Protein AF-A0A421BCI3-F1 (afdb_monomer)

Foldseek 3Di:
DAQALVNDALVRLLVQLVVLADVVLQVLCCPQAVDGDDCVQAQPLRVQLSNLLSNLLSLLRNLAVVDFDPVLNCLRDPVVLVVQLVVQLVVLVVVLVVCCVQQQDPPLQCPFPSNCSCNNPCRNPNVSSSVRSLVRLCVRDDDDDSSVVSNVSSVVSVVVSVVSVVVCVVVPH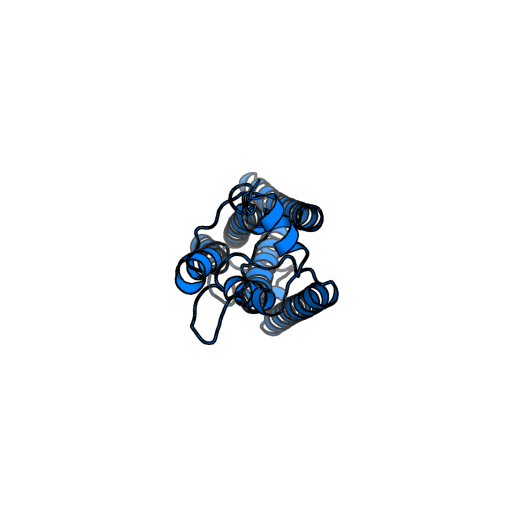LNTAGADPVVSYGDDDDDDPRGPHSVNVVVPCPVPDPPPDD

Secondary structure (DSSP, 8-state):
-BPPTT---HHHHHHHHHIIIIIHHHHHHHHTS-----TTTS-HIIIIIHHHHHHHHHHHHHT-TT-B-GGGGGGGSHHHHHHHHHHHHHHHHHHHHHHHHTTSS-HHHHTSHHHHHIIIIIIIIIHHHHHHHHHHHHHS---SHHHHHHHHHHHHHHHHHHHHHHHHHHS----S--EETTTTEEPPSSPPS-SHHHHHHHHT-GGGS-----

Sequence (214 aa):
MTAWPLGLDWLSGFLLAFAITPGGHVALALVLERRIIRPRAEFTALVYGDPLLCVACGIGFALTPDGIPAPVAFLGTLPAVLVSVAVWLGFGVWQWVDELRRGYYTVAQAFSPTKVWHQLVVYPGFGTLAGFAGTAGLAAPVAGVGAVLGKVVIGAGLLAWVAMNVYDRVHPRLGHPPYDWRHLRPAPRPWPPASTTLRTACEVSPTDRPRDAG

pLDDT: mean 91.81, std 11.09, range [43.97, 98.38]

Organism: NCBI:txid585224

Radius of gyration: 19.56 Å; Cα contacts (8 Å, |Δi|>4): 314; chains: 1; bounding box: 62×30×56 Å

Solvent-accessible surface area (backbone atoms only — not comparable to full-atom values): 10867 Å² total; per-residue (Å²): 99,32,59,50,86,79,72,62,48,28,64,56,40,22,48,52,34,28,46,50,36,44,46,40,42,52,50,38,28,43,70,54,51,68,40,80,93,42,80,88,49,38,46,52,22,56,71,50,20,33,52,36,36,17,53,18,19,13,45,9,27,58,58,28,78,76,21,31,31,72,98,54,29,64,65,48,34,69,69,45,47,54,50,43,29,49,51,27,35,51,49,27,53,51,51,53,53,50,35,47,76,72,33,44,34,45,72,42,19,55,65,8,70,52,40,43,43,44,32,71,39,30,31,21,53,42,46,37,50,36,50,50,24,34,52,33,23,62,60,28,80,80,76,56,70,69,46,52,51,44,38,50,46,29,53,50,21,51,52,49,25,51,52,27,47,56,48,36,70,77,51,67,44,42,68,45,66,43,38,34,76,92,74,68,32,51,54,74,79,85,72,71,66,78,16,57,16,44,39,50,46,55,73,73,40,80,85,73,59,78,77,79,85,123

Mean predicted aligned error: 5.14 Å

Structure (mmCIF, N/CA/C/O backbone):
data_AF-A0A421BCI3-F1
#
_entry.id   AF-A0A421BCI3-F1
#
loop_
_atom_site.group_PDB
_atom_site.id
_atom_site.type_symbol
_atom_site.label_atom_id
_atom_site.label_alt_id
_atom_site.label_comp_id
_atom_site.label_asym_id
_atom_site.label_entity_id
_atom_site.label_seq_id
_atom_site.pdbx_PDB_ins_code
_atom_site.Cartn_x
_atom_site.Cartn_y
_atom_site.Cartn_z
_atom_site.occupancy
_atom_site.B_iso_or_equiv
_atom_site.auth_seq_id
_atom_site.auth_comp_id
_atom_site.auth_asym_id
_atom_site.auth_atom_id
_atom_site.pdbx_PDB_model_num
ATOM 1 N N . MET A 1 1 ? 20.900 -2.374 -19.086 1.00 64.12 1 MET A N 1
ATOM 2 C CA . MET A 1 1 ? 19.756 -2.429 -18.152 1.00 64.12 1 MET A CA 1
ATOM 3 C C . MET A 1 1 ? 20.145 -3.334 -17.002 1.00 64.12 1 MET A C 1
ATOM 5 O O . MET A 1 1 ? 20.959 -4.226 -17.213 1.00 64.12 1 MET A O 1
ATOM 9 N N . THR A 1 2 ? 19.644 -3.068 -15.800 1.00 77.62 2 THR A N 1
ATOM 10 C CA . THR A 1 2 ? 19.887 -3.929 -14.631 1.00 77.62 2 THR A CA 1
ATOM 11 C C . THR A 1 2 ? 18.726 -4.903 -14.504 1.00 77.62 2 THR A C 1
ATOM 13 O O . THR A 1 2 ? 17.580 -4.466 -14.535 1.00 77.62 2 THR A O 1
ATOM 16 N N . ALA A 1 3 ? 18.990 -6.203 -14.366 1.00 79.12 3 ALA A N 1
ATOM 17 C CA . ALA A 1 3 ? 17.924 -7.191 -14.210 1.00 79.12 3 ALA A CA 1
ATOM 18 C C . ALA A 1 3 ? 17.040 -6.880 -12.989 1.00 79.12 3 ALA A C 1
ATOM 20 O O . ALA A 1 3 ? 17.519 -6.366 -11.974 1.00 79.12 3 ALA A O 1
ATOM 21 N N . TRP A 1 4 ? 15.752 -7.213 -13.077 1.00 80.25 4 TRP A N 1
ATOM 22 C CA . TRP A 1 4 ? 14.873 -7.157 -11.914 1.00 80.25 4 TRP A CA 1
ATOM 23 C C . TRP A 1 4 ? 15.359 -8.155 -10.855 1.00 80.25 4 TRP A C 1
ATOM 25 O O . TRP A 1 4 ? 15.527 -9.328 -11.189 1.00 80.25 4 TRP A O 1
ATOM 35 N N . PRO A 1 5 ? 15.516 -7.752 -9.578 1.00 72.31 5 PRO A N 1
ATOM 36 C CA . PRO A 1 5 ? 15.986 -8.653 -8.519 1.00 72.31 5 PRO A CA 1
ATOM 37 C C . PRO A 1 5 ? 15.128 -9.914 -8.350 1.00 72.31 5 PRO A C 1
ATOM 39 O O . PRO A 1 5 ? 15.609 -10.930 -7.862 1.00 72.31 5 PRO A O 1
ATOM 42 N N . LEU A 1 6 ? 13.855 -9.835 -8.748 1.00 74.94 6 LEU A N 1
ATOM 43 C CA . LEU A 1 6 ? 12.858 -10.895 -8.608 1.00 74.94 6 LEU A CA 1
ATOM 44 C C . LEU A 1 6 ? 12.501 -11.586 -9.936 1.00 74.94 6 LEU A C 1
ATOM 46 O O . LEU A 1 6 ? 11.652 -12.470 -9.932 1.00 74.94 6 LEU A O 1
ATOM 50 N N . GLY A 1 7 ? 13.097 -11.180 -11.066 1.00 81.50 7 GLY A N 1
ATOM 51 C CA . GLY A 1 7 ? 12.799 -11.768 -12.381 1.00 81.50 7 GLY A CA 1
ATOM 52 C C . GLY A 1 7 ? 11.322 -11.693 -12.800 1.00 81.50 7 GLY A C 1
ATOM 53 O O . GLY A 1 7 ? 10.851 -12.567 -13.519 1.00 81.50 7 GLY A O 1
ATOM 54 N N . LEU A 1 8 ? 10.580 -10.691 -12.316 1.00 87.31 8 LEU A N 1
ATOM 55 C CA . LEU A 1 8 ? 9.140 -10.565 -12.552 1.00 87.31 8 LEU A CA 1
ATOM 56 C C . LEU A 1 8 ? 8.849 -10.026 -13.955 1.00 87.31 8 LEU A C 1
ATOM 58 O O . LEU A 1 8 ? 9.457 -9.045 -14.386 1.00 87.31 8 LEU A O 1
ATOM 62 N N . ASP A 1 9 ? 7.861 -10.624 -14.617 1.00 92.06 9 ASP A N 1
ATOM 63 C CA . ASP A 1 9 ? 7.192 -10.038 -15.776 1.00 92.06 9 ASP A CA 1
ATOM 64 C C . ASP A 1 9 ? 6.005 -9.155 -15.347 1.00 92.06 9 ASP A C 1
ATOM 66 O O . ASP A 1 9 ? 5.714 -8.980 -14.159 1.00 92.06 9 ASP A O 1
ATOM 70 N N . TRP A 1 10 ? 5.304 -8.571 -16.321 1.00 94.38 10 TRP A N 1
ATOM 71 C CA . TRP A 1 10 ? 4.191 -7.659 -16.052 1.00 94.38 10 TRP A CA 1
ATOM 72 C C . TRP A 1 10 ? 3.048 -8.313 -15.267 1.00 94.38 10 TRP A C 1
ATOM 74 O O . TRP A 1 10 ? 2.475 -7.680 -14.376 1.00 94.38 10 TRP A O 1
ATOM 84 N N . LEU A 1 11 ? 2.725 -9.572 -15.577 1.00 95.75 11 LEU A N 1
ATOM 85 C C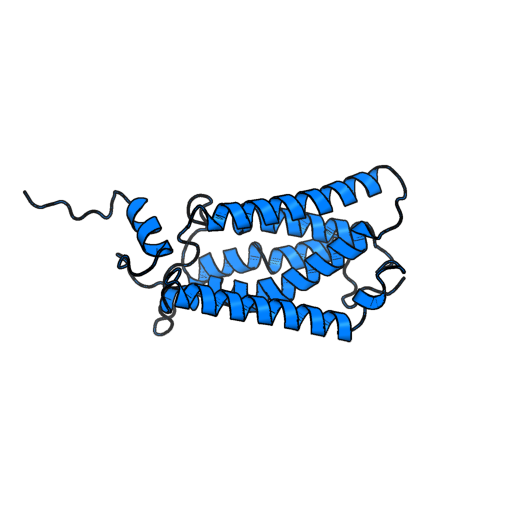A . LEU A 1 11 ? 1.616 -10.284 -14.953 1.00 95.75 11 LEU A CA 1
ATOM 86 C C . LEU A 1 11 ? 1.988 -10.688 -13.529 1.00 95.75 11 LEU A C 1
ATOM 88 O O . LEU A 1 11 ? 1.222 -10.443 -12.604 1.00 95.75 11 LEU A O 1
ATOM 92 N N . SER A 1 12 ? 3.181 -11.242 -13.334 1.00 94.50 12 SER A N 1
ATOM 93 C CA . SER A 1 12 ? 3.691 -11.636 -12.021 1.00 94.50 12 SER A CA 1
ATOM 94 C C . SER A 1 12 ? 3.885 -10.421 -11.115 1.00 94.50 12 SER A C 1
ATOM 96 O O . SER A 1 12 ? 3.546 -10.477 -9.936 1.00 94.50 12 SER A O 1
ATOM 98 N N . GLY A 1 13 ? 4.355 -9.296 -11.666 1.00 94.38 13 GLY A N 1
ATOM 99 C CA . GLY A 1 13 ? 4.441 -8.018 -10.962 1.00 94.38 13 GLY A CA 1
ATOM 100 C C . GLY A 1 13 ? 3.073 -7.505 -10.508 1.00 94.38 13 GLY A C 1
ATOM 101 O O . GLY A 1 13 ? 2.902 -7.177 -9.334 1.00 94.38 13 GLY A O 1
ATOM 102 N N . PHE A 1 14 ? 2.077 -7.510 -11.404 1.00 96.94 14 PHE A N 1
ATOM 103 C CA . PHE A 1 14 ? 0.691 -7.168 -11.069 1.00 96.94 14 PHE A CA 1
ATOM 104 C C . PHE A 1 14 ? 0.105 -8.099 -9.999 1.00 96.94 14 PHE A C 1
ATOM 106 O O . PHE A 1 14 ? -0.487 -7.628 -9.032 1.00 96.94 14 PHE A O 1
ATOM 113 N N . LEU A 1 15 ? 0.264 -9.416 -10.156 1.00 97.44 15 LEU A N 1
ATOM 114 C CA . LEU A 1 15 ? -0.303 -10.409 -9.245 1.00 97.44 15 LEU A CA 1
ATOM 115 C C . LEU A 1 15 ? 0.344 -10.346 -7.863 1.00 97.44 15 LEU A C 1
ATOM 117 O O . LEU A 1 15 ? -0.364 -10.457 -6.866 1.00 97.44 15 LEU A O 1
ATOM 121 N N . LEU A 1 16 ? 1.659 -10.126 -7.787 1.00 96.81 16 LEU A N 1
ATOM 122 C CA . LEU A 1 16 ? 2.357 -9.922 -6.520 1.00 96.81 16 LEU A CA 1
ATOM 123 C C . LEU A 1 16 ? 1.865 -8.652 -5.821 1.00 96.81 16 LEU A C 1
ATOM 125 O O . LEU A 1 16 ? 1.539 -8.692 -4.636 1.00 96.81 16 LEU A O 1
ATOM 129 N N . ALA A 1 17 ? 1.767 -7.546 -6.562 1.00 97.31 17 ALA A N 1
ATOM 130 C CA . ALA A 1 17 ? 1.198 -6.297 -6.072 1.00 97.31 17 ALA A CA 1
ATOM 131 C C . ALA A 1 17 ? -0.217 -6.514 -5.513 1.00 97.31 17 ALA A C 1
ATOM 133 O O . ALA A 1 17 ? -0.460 -6.222 -4.342 1.00 97.31 17 ALA A O 1
ATOM 134 N N . PHE A 1 18 ? -1.096 -7.132 -6.307 1.00 97.88 18 PHE A N 1
ATOM 135 C CA . PHE A 1 18 ? -2.473 -7.440 -5.930 1.00 97.88 18 PHE A CA 1
ATOM 136 C C . PHE A 1 18 ? -2.552 -8.358 -4.706 1.00 97.88 18 PHE A C 1
ATOM 138 O O . PHE A 1 18 ? -3.380 -8.141 -3.822 1.00 97.88 18 PHE A O 1
ATOM 145 N N . ALA A 1 19 ? -1.692 -9.376 -4.627 1.00 97.75 19 ALA A N 1
ATOM 146 C CA . ALA A 1 19 ? -1.635 -10.296 -3.497 1.00 97.75 19 ALA A CA 1
ATOM 147 C C . ALA A 1 19 ? -1.248 -9.581 -2.195 1.00 97.75 19 ALA A C 1
ATOM 149 O O . ALA A 1 19 ? -1.777 -9.925 -1.140 1.00 97.75 19 ALA A O 1
ATOM 150 N N . ILE A 1 20 ? -0.388 -8.559 -2.256 1.00 97.25 20 ILE A N 1
ATOM 151 C CA . ILE A 1 20 ? -0.074 -7.723 -1.092 1.00 97.25 20 ILE A CA 1
ATOM 152 C C . ILE A 1 20 ? -1.268 -6.817 -0.754 1.00 97.25 20 ILE A C 1
ATOM 154 O O . ILE A 1 20 ? -1.762 -6.843 0.377 1.00 97.25 20 ILE A O 1
ATOM 158 N N . THR A 1 21 ? -1.763 -6.046 -1.727 1.00 96.50 21 THR A N 1
ATOM 159 C CA . THR A 1 21 ? -2.966 -5.212 -1.595 1.00 96.50 21 THR A CA 1
ATOM 160 C C . THR A 1 21 ? -3.649 -5.009 -2.956 1.00 96.50 21 THR A C 1
ATOM 162 O O . THR A 1 21 ? -2.957 -4.807 -3.945 1.00 96.50 21 THR A O 1
ATOM 165 N N . PRO A 1 22 ? -4.990 -5.060 -3.060 1.00 95.56 22 PRO A N 1
ATOM 166 C CA . PRO A 1 22 ? -5.956 -5.259 -1.976 1.00 95.56 22 PRO A CA 1
ATOM 167 C C . PRO A 1 22 ? -6.176 -6.728 -1.577 1.00 95.56 22 PRO A C 1
ATOM 169 O O . PRO A 1 22 ? -6.822 -6.981 -0.563 1.00 95.56 22 PRO A O 1
ATOM 172 N N . GLY A 1 23 ? -5.670 -7.707 -2.331 1.00 96.94 23 GLY A N 1
ATOM 173 C CA . GLY A 1 23 ? -5.991 -9.131 -2.173 1.00 96.94 23 GLY A CA 1
ATOM 174 C C . GLY A 1 23 ? -5.708 -9.681 -0.774 1.00 96.94 23 GLY A C 1
ATOM 175 O O . GLY A 1 23 ? -6.617 -10.197 -0.121 1.00 96.94 23 GLY A O 1
ATOM 176 N N . GLY A 1 24 ? -4.481 -9.513 -0.273 1.00 97.06 24 GLY A N 1
ATOM 177 C CA . GLY A 1 24 ? -4.101 -9.937 1.079 1.00 97.06 24 GLY A CA 1
ATOM 178 C C . GLY A 1 24 ? -4.932 -9.250 2.162 1.00 97.06 2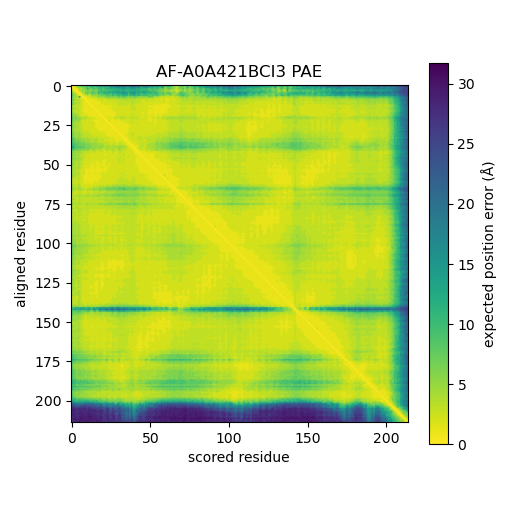4 GLY A C 1
ATOM 179 O O . GLY A 1 24 ? -5.383 -9.892 3.110 1.00 97.06 24 GLY A O 1
ATOM 180 N N . HIS A 1 25 ? -5.237 -7.966 1.976 1.00 96.31 25 HIS A N 1
ATOM 181 C CA . HIS A 1 25 ? -6.090 -7.211 2.889 1.00 96.31 25 HIS A CA 1
ATOM 182 C C . HIS A 1 25 ? -7.517 -7.780 2.949 1.00 96.31 25 HIS A C 1
ATOM 184 O O . HIS A 1 25 ? -8.050 -8.008 4.035 1.00 96.31 25 HIS A O 1
ATOM 190 N N . VAL A 1 26 ? -8.125 -8.057 1.791 1.00 96.25 26 VAL A N 1
ATOM 191 C CA . VAL A 1 26 ? -9.461 -8.668 1.689 1.00 96.25 26 VAL A CA 1
ATOM 192 C C . VAL A 1 26 ? -9.474 -10.053 2.337 1.00 96.25 26 VAL A C 1
ATOM 194 O O . VAL A 1 26 ? -10.395 -10.364 3.092 1.00 96.25 26 VAL A O 1
ATOM 197 N N . ALA A 1 27 ? -8.447 -10.870 2.096 1.00 97.56 27 ALA A N 1
ATOM 198 C CA . ALA A 1 27 ? -8.335 -12.197 2.695 1.00 97.56 27 ALA A CA 1
ATOM 199 C C . ALA A 1 27 ? -8.272 -12.127 4.231 1.00 97.56 27 ALA A C 1
ATOM 201 O O . ALA A 1 27 ? -9.009 -12.841 4.911 1.00 97.56 27 ALA A O 1
ATOM 202 N N . LEU A 1 28 ? -7.457 -11.226 4.789 1.00 96.81 28 LEU A N 1
ATOM 203 C CA . LEU A 1 28 ? -7.362 -11.028 6.239 1.00 96.81 28 LEU A CA 1
ATOM 204 C C . LEU A 1 28 ? -8.673 -10.512 6.839 1.00 96.81 28 LEU A C 1
ATOM 206 O O . LEU A 1 28 ? -9.095 -10.990 7.896 1.00 96.81 28 LEU A O 1
ATOM 210 N N . ALA A 1 29 ? -9.343 -9.581 6.157 1.00 95.94 29 ALA A N 1
ATOM 211 C CA . ALA A 1 29 ? -10.635 -9.065 6.589 1.00 95.94 29 ALA A CA 1
ATOM 212 C C . ALA A 1 29 ? -11.704 -10.172 6.650 1.00 95.94 29 ALA A C 1
ATOM 214 O O . ALA A 1 29 ? -12.460 -10.257 7.618 1.00 95.94 29 ALA A O 1
ATOM 215 N N . LEU A 1 30 ? -11.740 -11.056 5.650 1.00 96.50 30 LEU A N 1
ATOM 216 C CA . LEU A 1 30 ? -12.694 -12.164 5.592 1.00 96.50 30 LEU A CA 1
ATOM 217 C C . LEU A 1 30 ? -12.386 -13.256 6.622 1.00 96.50 30 LEU A C 1
ATOM 219 O O . LEU A 1 30 ? -13.291 -13.708 7.321 1.00 96.50 30 LEU A O 1
ATOM 223 N N . VAL A 1 31 ? -11.125 -13.682 6.721 1.00 96.50 31 VAL A N 1
ATOM 224 C CA . VAL A 1 31 ? -10.736 -14.862 7.511 1.00 96.50 31 VAL A CA 1
ATOM 225 C C . VAL A 1 31 ? -10.589 -14.528 8.991 1.00 96.50 31 VAL A C 1
ATOM 227 O O . VAL A 1 31 ? -11.145 -15.225 9.840 1.00 96.50 31 VAL A O 1
ATOM 230 N N . LEU A 1 32 ? -9.855 -13.463 9.313 1.00 96.38 32 LEU A N 1
ATOM 231 C CA . LEU A 1 32 ? -9.560 -13.110 10.700 1.00 96.38 32 LEU A CA 1
ATOM 232 C C . LEU A 1 32 ? -10.622 -12.159 11.241 1.00 96.38 32 LEU A C 1
ATOM 234 O O . LEU A 1 32 ? -11.235 -12.426 12.272 1.00 96.38 32 LEU A O 1
ATOM 238 N N . GLU A 1 33 ? -10.914 -11.083 10.512 1.00 95.06 33 GLU A N 1
ATOM 239 C CA . GLU A 1 33 ? -11.858 -10.059 10.977 1.00 95.06 33 GLU A CA 1
ATOM 240 C C . GLU A 1 33 ? -13.329 -10.396 10.682 1.00 95.06 33 GLU A C 1
ATOM 242 O O . GLU A 1 33 ? -14.218 -9.629 11.057 1.00 95.06 33 GLU A O 1
ATOM 247 N N . ARG A 1 34 ? -13.597 -11.545 10.044 1.00 94.06 34 ARG A N 1
ATOM 248 C CA . ARG A 1 34 ? -14.938 -12.075 9.736 1.00 94.06 34 ARG A CA 1
ATOM 249 C C . ARG A 1 34 ? -15.874 -11.029 9.127 1.00 94.06 34 ARG A C 1
ATOM 251 O O . ARG A 1 34 ? -17.064 -10.987 9.447 1.00 94.06 34 ARG A O 1
ATOM 258 N N . ARG A 1 35 ? -15.339 -10.161 8.264 1.00 91.62 35 ARG A N 1
ATOM 259 C CA . ARG A 1 35 ? -16.085 -9.060 7.649 1.00 91.62 35 ARG A CA 1
ATOM 260 C C . ARG A 1 35 ? -15.885 -9.009 6.146 1.00 91.62 35 ARG A C 1
ATOM 262 O O . ARG A 1 35 ? -14.810 -9.285 5.626 1.00 91.62 35 ARG A O 1
ATOM 269 N N . ILE A 1 36 ? -16.934 -8.570 5.464 1.00 91.94 36 ILE A N 1
ATOM 270 C CA . ILE A 1 36 ? -16.898 -8.281 4.034 1.00 91.94 36 ILE A CA 1
ATOM 271 C C . ILE A 1 36 ? -16.516 -6.812 3.858 1.00 91.94 36 ILE A C 1
ATOM 273 O O . ILE A 1 36 ? -17.157 -5.932 4.437 1.00 91.94 36 ILE A O 1
ATOM 277 N N . ILE A 1 37 ? -15.499 -6.569 3.036 1.00 89.94 37 ILE A N 1
ATOM 278 C CA . ILE A 1 37 ? -15.067 -5.238 2.598 1.00 89.94 37 ILE A CA 1
ATOM 279 C C . ILE A 1 37 ? -16.220 -4.574 1.839 1.00 89.94 37 ILE A C 1
ATOM 281 O O . ILE A 1 37 ? -16.704 -5.091 0.832 1.00 89.94 37 ILE A O 1
ATOM 285 N N . ARG A 1 38 ? -16.688 -3.426 2.338 1.00 88.50 38 ARG A N 1
ATOM 286 C CA . ARG A 1 38 ? -17.773 -2.652 1.716 1.00 88.50 38 ARG A CA 1
ATOM 287 C C . ARG A 1 38 ? -17.255 -1.270 1.334 1.00 88.50 38 ARG A C 1
ATOM 289 O O . ARG A 1 38 ? -16.863 -0.538 2.237 1.00 88.50 38 ARG A O 1
ATOM 296 N N . PRO A 1 39 ? -17.367 -0.826 0.068 1.00 86.06 39 PRO A N 1
ATOM 297 C CA . PRO A 1 39 ? -16.796 0.449 -0.381 1.00 86.06 39 PRO A CA 1
ATOM 298 C C . PRO A 1 39 ? -17.160 1.688 0.447 1.00 86.06 39 PRO A C 1
ATOM 300 O O . PRO A 1 39 ? -16.418 2.660 0.447 1.00 86.06 39 PRO A O 1
ATOM 303 N N . ARG A 1 40 ? -18.301 1.676 1.148 1.00 84.50 40 ARG A N 1
ATOM 304 C CA . ARG A 1 40 ? -18.741 2.776 2.023 1.00 84.50 40 ARG A CA 1
ATOM 305 C C . ARG A 1 40 ? -18.087 2.778 3.411 1.00 84.50 40 ARG A C 1
ATOM 307 O O . ARG A 1 40 ? -18.094 3.810 4.065 1.00 84.50 40 ARG A O 1
ATOM 314 N N . ALA A 1 41 ? -17.568 1.641 3.870 1.00 84.44 41 ALA A N 1
ATOM 315 C CA . ALA A 1 41 ? -16.982 1.469 5.203 1.00 84.44 4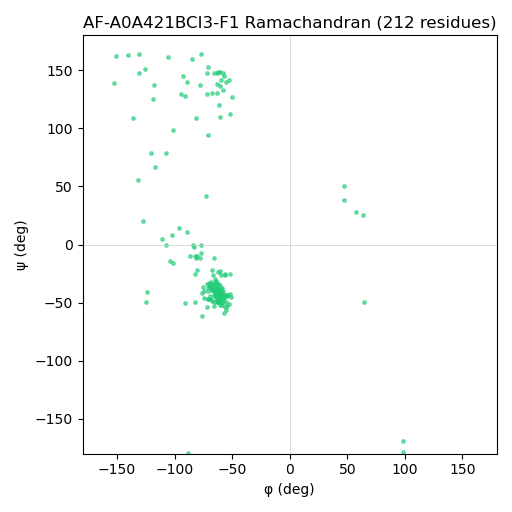1 ALA A CA 1
ATOM 316 C C . ALA A 1 41 ? -15.441 1.425 5.192 1.00 84.44 41 ALA A C 1
ATOM 318 O O . ALA A 1 41 ? -14.820 1.562 6.247 1.00 84.44 41 ALA A O 1
ATOM 319 N N . GLU A 1 42 ? -14.842 1.255 4.011 1.00 91.06 42 GLU A N 1
ATOM 320 C CA . GLU A 1 42 ? -13.394 1.153 3.814 1.00 91.06 42 GLU A CA 1
ATOM 321 C C . GLU A 1 42 ? -12.801 2.415 3.212 1.00 91.06 42 GLU A C 1
ATOM 323 O O . GLU A 1 42 ? -13.503 3.186 2.563 1.00 91.06 42 GLU A O 1
ATOM 328 N N . PHE A 1 43 ? -11.490 2.574 3.353 1.00 92.75 43 PHE A N 1
ATOM 329 C CA . PHE A 1 43 ? -10.730 3.623 2.688 1.00 92.75 43 PHE A CA 1
ATOM 330 C C . PHE A 1 43 ? -10.880 3.561 1.166 1.00 92.75 43 PHE A C 1
ATOM 332 O O . PHE A 1 43 ? -10.747 2.506 0.545 1.00 92.75 43 PHE A O 1
ATOM 339 N N . THR A 1 44 ? -11.147 4.715 0.564 1.00 95.06 44 THR A N 1
ATOM 340 C CA . THR A 1 44 ? -11.239 4.892 -0.887 1.00 95.06 44 THR A CA 1
ATOM 341 C C . THR A 1 44 ? -9.923 4.495 -1.556 1.00 95.06 44 THR A C 1
ATOM 343 O O . THR A 1 44 ? -9.934 3.856 -2.608 1.00 95.06 44 THR A O 1
ATOM 346 N N . ALA A 1 45 ? -8.795 4.804 -0.906 1.00 94.88 45 ALA A N 1
ATOM 347 C CA . ALA A 1 45 ? -7.468 4.396 -1.344 1.00 94.88 45 ALA A CA 1
ATOM 348 C C . ALA A 1 45 ? -7.340 2.870 -1.436 1.00 94.88 45 ALA A C 1
ATOM 350 O O . ALA A 1 45 ? -6.882 2.375 -2.454 1.00 94.88 45 ALA A O 1
ATOM 351 N N . LEU A 1 46 ? -7.830 2.116 -0.450 1.00 94.81 46 LEU A N 1
ATOM 352 C CA . LEU A 1 46 ? -7.799 0.650 -0.487 1.00 94.81 46 LEU A CA 1
ATOM 353 C C . LEU A 1 46 ? -8.695 0.084 -1.602 1.00 94.81 46 LEU A C 1
ATOM 355 O O . LEU A 1 46 ? -8.320 -0.853 -2.301 1.00 94.81 46 LEU A O 1
ATOM 359 N N . VAL A 1 47 ? -9.904 0.631 -1.753 1.00 94.81 47 VAL A N 1
ATOM 360 C CA . VAL A 1 47 ? -10.921 0.072 -2.659 1.00 94.81 47 VAL A CA 1
ATOM 361 C C . VAL A 1 47 ? -10.614 0.367 -4.125 1.00 94.81 47 VAL A C 1
ATOM 363 O O . VAL A 1 47 ? -10.891 -0.470 -4.979 1.00 94.81 47 VAL A O 1
ATOM 366 N N . TYR A 1 48 ? -10.065 1.545 -4.422 1.00 96.00 48 TYR A N 1
ATOM 367 C CA . TYR A 1 48 ? -9.842 1.999 -5.797 1.00 96.00 48 TYR A CA 1
ATOM 368 C C . TYR A 1 48 ? -8.382 2.353 -6.075 1.00 96.00 48 TYR A C 1
ATOM 370 O O . TYR A 1 48 ? -7.865 2.003 -7.132 1.00 96.00 48 TYR A O 1
ATOM 378 N N . GLY A 1 49 ? -7.701 3.012 -5.138 1.00 96.56 49 GLY A N 1
ATOM 379 C CA . GLY A 1 49 ? -6.315 3.452 -5.316 1.00 96.56 49 GLY A CA 1
ATOM 380 C C . GLY A 1 49 ? -5.330 2.289 -5.442 1.00 96.56 49 GLY A C 1
ATOM 381 O O . GLY A 1 49 ? -4.544 2.252 -6.383 1.00 96.56 49 GLY A O 1
ATOM 382 N N . ASP A 1 50 ? -5.392 1.319 -4.535 1.00 96.75 50 ASP A N 1
ATOM 383 C CA . ASP A 1 50 ? -4.499 0.162 -4.508 1.00 96.75 50 ASP A CA 1
ATOM 384 C C . ASP A 1 50 ? -4.635 -0.704 -5.778 1.00 96.75 50 ASP A C 1
ATOM 386 O O . ASP A 1 50 ? -3.607 -0.993 -6.396 1.00 96.75 50 ASP A O 1
ATOM 390 N N . PRO A 1 51 ? -5.849 -1.045 -6.272 1.00 97.38 51 PRO A N 1
ATOM 391 C CA . PRO A 1 51 ? -6.011 -1.663 -7.591 1.00 97.38 51 PRO A CA 1
ATOM 392 C C . PRO A 1 51 ? -5.379 -0.869 -8.738 1.00 97.38 51 PRO A C 1
ATOM 394 O O . PRO A 1 51 ? -4.711 -1.453 -9.592 1.00 97.38 51 PRO A O 1
ATOM 397 N N . LEU A 1 52 ? -5.563 0.457 -8.764 1.00 97.62 52 LEU A N 1
ATOM 398 C CA . LEU A 1 52 ? -4.968 1.311 -9.795 1.00 97.62 52 LEU A CA 1
ATOM 399 C C . LEU A 1 52 ? -3.438 1.284 -9.726 1.00 97.62 52 LEU A C 1
ATOM 401 O O . LEU A 1 52 ? -2.779 1.212 -10.763 1.00 97.62 52 LEU A O 1
ATOM 405 N N . LEU A 1 53 ? -2.865 1.274 -8.521 1.00 97.25 53 LEU A N 1
ATOM 406 C CA . LEU A 1 53 ? -1.426 1.125 -8.332 1.00 97.25 53 LEU A CA 1
ATOM 407 C C . LEU A 1 53 ? -0.916 -0.271 -8.715 1.00 97.25 53 LEU A C 1
ATOM 409 O O . LEU A 1 53 ? 0.191 -0.373 -9.237 1.00 97.25 53 LEU A O 1
ATOM 413 N N . CYS A 1 54 ? -1.702 -1.336 -8.535 1.00 98.06 54 CYS A N 1
ATOM 414 C CA . CYS A 1 54 ? -1.342 -2.667 -9.037 1.00 98.06 54 CYS A CA 1
ATOM 415 C C . CYS A 1 54 ? -1.228 -2.665 -10.562 1.00 98.06 54 CYS A C 1
ATOM 417 O O . CYS A 1 54 ? -0.247 -3.164 -11.113 1.00 98.06 54 CYS A O 1
ATOM 419 N N . VAL A 1 55 ? -2.202 -2.055 -11.247 1.00 98.06 55 VAL A N 1
ATOM 420 C CA . VAL A 1 55 ? -2.169 -1.886 -12.708 1.00 98.06 55 VAL A CA 1
ATOM 421 C C . VAL A 1 55 ? -0.956 -1.054 -13.123 1.00 98.06 55 VAL A C 1
ATOM 423 O O . VAL A 1 55 ? -0.216 -1.464 -14.016 1.00 98.06 55 VAL A O 1
ATOM 426 N N . ALA A 1 56 ? -0.699 0.069 -12.447 1.00 97.81 56 ALA A N 1
ATOM 427 C CA . ALA A 1 56 ? 0.485 0.891 -12.691 1.00 97.81 56 ALA A CA 1
ATOM 428 C C . ALA A 1 56 ? 1.790 0.098 -12.502 1.00 97.81 56 ALA A C 1
ATOM 430 O O . ALA A 1 56 ? 2.708 0.229 -13.305 1.00 97.81 56 ALA A O 1
ATOM 431 N N . CYS A 1 57 ? 1.861 -0.760 -11.484 1.00 97.00 57 CYS A N 1
ATOM 432 C CA . CYS A 1 57 ? 3.003 -1.628 -11.229 1.00 97.00 57 CYS A CA 1
ATOM 433 C C . CYS A 1 57 ? 3.221 -2.628 -12.376 1.00 97.00 57 CYS A C 1
ATOM 435 O O . CYS A 1 57 ? 4.319 -2.691 -12.929 1.00 97.00 57 CYS A O 1
ATOM 437 N N . GLY A 1 58 ? 2.169 -3.337 -12.802 1.00 97.31 58 GLY A N 1
ATOM 438 C CA . GLY A 1 58 ? 2.227 -4.253 -13.946 1.00 97.31 58 GLY A CA 1
ATOM 439 C C . GLY A 1 58 ? 2.655 -3.555 -15.240 1.00 97.31 58 GLY A C 1
ATOM 440 O O . GLY A 1 58 ? 3.526 -4.050 -15.952 1.00 97.31 58 GLY A O 1
ATOM 441 N N . ILE A 1 59 ? 2.119 -2.361 -15.513 1.00 97.56 59 ILE A N 1
ATOM 442 C CA . ILE A 1 59 ? 2.537 -1.534 -16.657 1.00 97.56 59 ILE A CA 1
ATOM 443 C C . ILE A 1 59 ? 4.000 -1.107 -16.521 1.00 97.56 59 ILE A C 1
ATOM 445 O O . ILE A 1 59 ? 4.728 -1.132 -17.509 1.00 97.56 59 ILE A O 1
ATOM 449 N N . GLY A 1 60 ? 4.451 -0.755 -15.316 1.00 96.81 60 GLY A N 1
ATOM 450 C CA . GLY A 1 60 ? 5.850 -0.442 -15.037 1.00 96.81 60 GLY A CA 1
ATOM 451 C C . GLY A 1 60 ? 6.778 -1.560 -15.501 1.00 96.81 60 GLY A C 1
ATOM 452 O O . GLY A 1 60 ? 7.673 -1.312 -16.304 1.00 96.81 60 GLY A O 1
ATOM 453 N N . PHE A 1 61 ? 6.486 -2.799 -15.097 1.00 96.12 61 PHE A N 1
ATOM 454 C CA . PHE A 1 61 ? 7.206 -3.985 -15.562 1.00 96.12 61 PHE A CA 1
ATOM 455 C C . PHE A 1 61 ? 7.083 -4.201 -17.077 1.00 96.12 61 PHE A C 1
ATOM 457 O O . PHE A 1 61 ? 8.092 -4.469 -17.727 1.00 96.12 61 PHE A O 1
ATOM 464 N N . ALA A 1 62 ? 5.890 -4.026 -17.658 1.00 95.88 62 ALA A N 1
ATOM 465 C CA . ALA A 1 62 ? 5.662 -4.176 -19.099 1.00 95.88 62 ALA A CA 1
ATOM 466 C C . ALA A 1 62 ? 6.484 -3.193 -19.950 1.00 95.88 62 ALA A C 1
ATOM 468 O O . ALA A 1 62 ? 6.909 -3.537 -21.049 1.00 95.88 62 ALA A O 1
ATOM 469 N N . LEU A 1 63 ? 6.720 -1.976 -19.450 1.00 95.81 63 LEU A N 1
ATOM 470 C CA . LEU A 1 63 ? 7.553 -0.965 -20.112 1.00 95.81 63 LEU A CA 1
ATOM 471 C C . LEU A 1 63 ? 9.057 -1.223 -19.948 1.00 95.81 63 LEU A C 1
ATOM 473 O O . LEU A 1 63 ? 9.868 -0.579 -20.613 1.00 95.81 63 LEU A O 1
ATOM 477 N N . THR A 1 64 ? 9.436 -2.150 -19.069 1.00 94.56 64 THR A N 1
ATOM 478 C CA . THR A 1 64 ? 10.828 -2.487 -18.746 1.00 94.56 64 THR A CA 1
ATOM 479 C C . THR A 1 64 ? 11.064 -4.005 -18.785 1.00 94.56 64 THR A C 1
ATOM 481 O O . THR A 1 64 ? 11.499 -4.577 -17.778 1.00 94.56 64 THR A O 1
ATOM 484 N N . PRO A 1 65 ? 10.763 -4.683 -19.912 1.00 91.44 65 PRO A N 1
ATOM 485 C CA . PRO A 1 65 ? 10.831 -6.145 -19.998 1.00 91.44 65 PRO A CA 1
ATOM 486 C C . PRO A 1 65 ? 12.261 -6.671 -19.812 1.00 91.44 65 PRO A C 1
ATOM 488 O O . PRO A 1 65 ? 12.469 -7.710 -19.196 1.00 91.44 65 PRO A O 1
ATOM 491 N N . ASP A 1 66 ? 13.250 -5.900 -20.261 1.00 89.75 66 ASP A N 1
ATOM 492 C CA . ASP A 1 66 ? 14.676 -6.234 -20.179 1.00 89.75 66 ASP A CA 1
ATOM 493 C C . ASP A 1 66 ? 15.330 -5.744 -18.869 1.00 89.75 66 ASP A C 1
ATOM 495 O O . ASP A 1 66 ? 16.556 -5.739 -18.714 1.00 89.75 66 ASP A O 1
ATOM 499 N N . GLY A 1 67 ? 14.512 -5.296 -17.914 1.00 90.19 67 GLY A N 1
ATOM 500 C CA . GLY A 1 67 ? 14.953 -4.780 -16.627 1.00 90.19 67 GLY A CA 1
ATOM 501 C C . GLY A 1 67 ? 15.023 -3.256 -16.546 1.00 90.19 67 GLY A C 1
ATOM 502 O O . GLY A 1 67 ? 14.543 -2.506 -17.394 1.00 90.19 67 GLY A O 1
ATOM 503 N N . ILE A 1 68 ? 15.628 -2.788 -15.462 1.00 92.94 68 ILE A N 1
ATOM 504 C CA . ILE A 1 68 ? 15.583 -1.403 -15.009 1.00 92.94 68 ILE A CA 1
ATOM 505 C C . ILE A 1 68 ? 16.419 -0.498 -15.943 1.00 92.94 68 ILE A C 1
ATOM 507 O O . ILE A 1 68 ? 17.597 -0.800 -16.205 1.00 92.94 68 ILE A O 1
ATOM 511 N N . PRO A 1 69 ? 15.851 0.626 -16.431 1.00 93.62 69 PRO A N 1
ATOM 512 C CA . PRO A 1 69 ? 16.545 1.578 -17.298 1.00 93.62 69 PRO A CA 1
ATOM 513 C C . PRO A 1 69 ? 17.787 2.199 -16.651 1.00 93.62 69 PRO A C 1
ATOM 515 O O . PRO A 1 69 ? 17.816 2.447 -15.448 1.00 93.62 69 PRO A O 1
ATOM 518 N N . ALA A 1 70 ? 18.793 2.529 -17.470 1.00 92.88 70 ALA A N 1
ATOM 519 C CA . ALA A 1 70 ? 20.078 3.068 -17.006 1.00 92.88 70 ALA A CA 1
ATOM 520 C C . ALA A 1 70 ? 19.971 4.286 -16.058 1.00 92.88 70 ALA A C 1
ATOM 522 O O . ALA A 1 70 ? 20.660 4.269 -15.038 1.00 92.88 70 ALA A O 1
ATOM 523 N N . PRO A 1 71 ? 19.092 5.287 -16.295 1.00 93.50 71 PRO A N 1
ATOM 524 C CA . PRO A 1 71 ? 18.971 6.446 -15.403 1.00 93.50 71 PRO A CA 1
ATOM 525 C C . PRO A 1 71 ? 18.567 6.101 -13.963 1.00 93.50 71 PRO A C 1
ATOM 527 O O . PRO A 1 71 ? 18.818 6.879 -13.049 1.00 93.50 71 PRO A O 1
ATOM 530 N N . VAL A 1 72 ? 17.935 4.943 -13.755 1.00 95.62 72 VAL A N 1
ATOM 531 C CA . VAL A 1 72 ? 17.419 4.496 -12.453 1.00 95.62 72 VAL A CA 1
ATOM 532 C C . VAL A 1 72 ? 17.908 3.091 -12.092 1.00 95.62 72 VAL A C 1
ATOM 534 O O . VAL A 1 72 ? 17.342 2.430 -11.227 1.00 95.62 72 VAL A O 1
ATOM 537 N N . ALA A 1 73 ? 19.000 2.639 -12.714 1.00 93.75 73 ALA A N 1
ATOM 538 C CA . ALA A 1 73 ? 19.577 1.305 -12.535 1.00 93.75 73 ALA A CA 1
ATOM 539 C C . ALA A 1 73 ? 19.926 0.975 -11.074 1.00 93.75 73 ALA A C 1
ATOM 541 O O . ALA A 1 73 ? 19.910 -0.195 -10.688 1.00 93.75 73 ALA A O 1
ATOM 542 N N . PHE A 1 74 ? 20.199 1.997 -10.253 1.00 93.38 74 PHE A N 1
ATOM 543 C CA . PHE A 1 74 ? 20.475 1.846 -8.824 1.00 93.38 74 PHE A CA 1
ATOM 544 C C . PHE A 1 74 ? 19.306 1.205 -8.055 1.00 93.38 74 PHE A C 1
ATOM 546 O O . PHE A 1 74 ? 19.548 0.540 -7.049 1.00 93.38 74 PHE A O 1
ATOM 553 N N . LEU A 1 75 ? 18.063 1.333 -8.540 1.00 92.56 75 LEU A N 1
ATOM 554 C CA . LEU A 1 75 ? 16.888 0.674 -7.957 1.00 92.56 75 LEU A CA 1
ATOM 555 C C . LEU A 1 75 ? 16.997 -0.859 -8.005 1.00 92.56 75 LEU A C 1
ATOM 557 O O . LEU A 1 75 ? 16.406 -1.542 -7.181 1.00 92.56 75 LEU A O 1
ATOM 561 N N . GLY A 1 76 ? 17.789 -1.424 -8.921 1.00 88.12 76 GLY A N 1
ATOM 562 C CA . GLY A 1 76 ? 18.022 -2.872 -8.992 1.00 88.12 76 GLY A CA 1
ATOM 563 C C . GLY A 1 76 ? 19.001 -3.407 -7.950 1.00 88.12 76 GLY A C 1
ATOM 564 O O . GLY A 1 76 ? 19.291 -4.599 -7.942 1.00 88.12 76 GLY A O 1
ATOM 565 N N . THR A 1 77 ? 19.558 -2.545 -7.098 1.00 91.69 77 THR A N 1
ATOM 566 C CA . THR A 1 77 ? 20.592 -2.935 -6.137 1.00 91.69 77 THR A CA 1
ATOM 567 C C . THR A 1 77 ? 19.988 -3.312 -4.786 1.00 91.69 77 THR A C 1
ATOM 569 O O . THR A 1 77 ? 19.030 -2.693 -4.318 1.00 91.69 77 THR A O 1
ATOM 572 N N . LEU A 1 78 ? 20.587 -4.301 -4.115 1.00 92.06 78 LEU A N 1
ATOM 573 C CA . LEU A 1 78 ? 20.173 -4.709 -2.769 1.00 92.06 78 LEU A CA 1
ATOM 574 C C . LEU A 1 78 ? 20.162 -3.535 -1.766 1.00 92.06 78 LEU A C 1
ATOM 576 O O . LEU A 1 78 ? 19.173 -3.407 -1.046 1.00 92.06 78 LEU A O 1
ATOM 580 N N . PRO A 1 79 ? 21.166 -2.629 -1.730 1.00 95.44 79 PRO A N 1
ATOM 581 C CA . PRO A 1 79 ? 21.111 -1.459 -0.856 1.00 95.44 79 PRO A CA 1
ATOM 582 C C . PRO A 1 79 ? 19.894 -0.564 -1.104 1.00 95.44 79 PRO A C 1
ATOM 584 O O . PRO A 1 79 ? 19.255 -0.144 -0.143 1.00 95.44 79 PRO A O 1
ATOM 587 N N . ALA A 1 80 ? 19.528 -0.303 -2.365 1.00 94.88 80 ALA A N 1
ATOM 588 C CA . ALA A 1 80 ? 18.357 0.518 -2.674 1.00 94.88 80 ALA A CA 1
ATOM 589 C C . ALA A 1 80 ? 17.059 -0.137 -2.183 1.00 94.88 80 ALA A C 1
ATOM 591 O O . ALA A 1 80 ? 16.224 0.542 -1.583 1.00 94.88 80 ALA A O 1
ATOM 592 N N . VAL A 1 81 ? 16.911 -1.453 -2.379 1.00 94.56 81 VAL A N 1
ATOM 593 C CA . VAL A 1 81 ? 15.764 -2.221 -1.866 1.00 94.56 81 VAL A CA 1
ATOM 594 C C . VAL A 1 81 ? 15.691 -2.127 -0.341 1.00 94.56 81 VAL A C 1
ATOM 596 O O . VAL A 1 81 ? 14.645 -1.771 0.195 1.00 94.56 81 VAL A O 1
ATOM 599 N N . LEU A 1 82 ? 16.800 -2.381 0.363 1.00 96.62 82 LEU A N 1
ATOM 600 C CA . LEU A 1 82 ? 16.846 -2.339 1.830 1.00 96.62 82 LEU A CA 1
ATOM 601 C C . LEU A 1 82 ? 16.521 -0.948 2.382 1.00 96.62 82 LEU A C 1
ATOM 603 O O . LEU A 1 82 ? 15.749 -0.834 3.332 1.00 96.62 82 LEU A O 1
ATOM 607 N N . VAL A 1 83 ? 17.065 0.108 1.771 1.00 97.75 83 VAL A N 1
ATOM 608 C CA . VAL A 1 83 ? 16.757 1.492 2.153 1.00 97.75 83 VAL A CA 1
ATOM 609 C C . VAL A 1 83 ? 15.283 1.799 1.914 1.00 97.75 83 VAL A C 1
ATOM 611 O O . VAL A 1 83 ? 14.633 2.348 2.798 1.00 97.75 83 VAL A O 1
ATOM 614 N N . SER A 1 84 ? 14.728 1.418 0.761 1.00 97.31 84 SER A N 1
ATOM 615 C CA . SER A 1 84 ? 13.313 1.649 0.458 1.00 97.31 84 SER A CA 1
ATOM 616 C C . SER A 1 84 ? 12.395 0.938 1.456 1.00 97.31 84 SER A C 1
ATOM 618 O O . SER A 1 84 ? 11.501 1.573 2.012 1.00 97.31 84 SER A O 1
ATOM 620 N N . VAL A 1 85 ? 12.665 -0.338 1.749 1.00 97.75 85 VAL A N 1
ATOM 621 C CA . VAL A 1 85 ? 11.929 -1.122 2.751 1.00 97.75 85 VAL A CA 1
ATOM 622 C C . VAL A 1 85 ? 12.021 -0.466 4.128 1.00 97.75 85 VAL A C 1
ATOM 624 O O . VAL A 1 85 ? 11.003 -0.311 4.800 1.00 97.75 85 VAL A O 1
ATOM 627 N N . ALA A 1 86 ? 13.215 -0.031 4.544 1.00 98.31 86 ALA A N 1
ATOM 628 C CA . ALA A 1 86 ? 13.418 0.630 5.831 1.00 98.31 86 ALA A CA 1
ATOM 629 C C . ALA A 1 86 ? 12.675 1.973 5.926 1.00 98.31 86 ALA A C 1
ATOM 631 O O . ALA A 1 86 ? 12.063 2.257 6.955 1.00 98.31 86 ALA A O 1
ATOM 632 N N . VAL A 1 87 ? 12.683 2.778 4.859 1.00 98.38 87 VAL A N 1
ATOM 633 C CA . VAL A 1 87 ? 11.951 4.054 4.790 1.00 98.38 87 VAL A CA 1
ATOM 634 C C . VAL A 1 87 ? 10.452 3.821 4.926 1.00 98.38 87 VAL A C 1
ATOM 636 O O . VAL A 1 87 ? 9.803 4.461 5.751 1.00 98.38 87 VAL A O 1
ATOM 639 N N . TRP A 1 88 ? 9.900 2.881 4.162 1.00 98.31 88 TRP A N 1
ATOM 640 C CA . TRP A 1 88 ? 8.475 2.574 4.208 1.00 98.31 88 TRP A CA 1
ATOM 641 C C . TRP A 1 88 ? 8.040 1.952 5.536 1.00 98.31 88 TRP A C 1
ATOM 643 O O . TRP A 1 88 ? 6.981 2.301 6.055 1.00 98.31 88 TRP A O 1
ATOM 653 N N . LEU A 1 89 ? 8.863 1.082 6.122 1.00 98.06 89 LEU A N 1
ATOM 654 C CA . LEU A 1 89 ? 8.615 0.541 7.455 1.00 98.06 89 LEU A CA 1
ATOM 655 C C . LEU A 1 89 ? 8.656 1.649 8.516 1.00 98.06 89 LEU A C 1
ATOM 657 O O . LEU A 1 89 ? 7.768 1.725 9.364 1.00 98.06 89 LEU A O 1
ATOM 661 N N . GLY A 1 90 ? 9.652 2.537 8.448 1.00 98.31 90 GLY A N 1
ATOM 662 C CA . GLY A 1 90 ? 9.766 3.696 9.332 1.00 98.31 90 GLY A CA 1
ATOM 663 C C . GLY A 1 90 ? 8.555 4.622 9.224 1.00 98.31 90 GLY A C 1
ATOM 664 O O . GLY A 1 90 ? 8.003 5.027 10.247 1.00 98.31 90 GLY A O 1
ATOM 665 N N . PHE A 1 91 ? 8.089 4.888 8.001 1.00 97.25 91 PHE A N 1
ATOM 666 C CA . PHE A 1 91 ? 6.855 5.629 7.748 1.00 97.25 91 PHE A CA 1
ATOM 667 C C . PHE A 1 91 ? 5.635 4.934 8.362 1.00 97.25 91 PHE A C 1
ATOM 669 O O . PHE A 1 91 ? 4.855 5.584 9.057 1.00 97.25 91 PHE A O 1
ATOM 676 N N . GLY A 1 92 ? 5.494 3.620 8.173 1.00 96.88 92 GLY A N 1
ATOM 677 C CA . GLY A 1 92 ? 4.389 2.853 8.740 1.00 96.88 92 GLY A CA 1
ATOM 678 C C . GLY A 1 92 ? 4.352 2.904 10.268 1.00 96.88 92 GLY A C 1
ATOM 679 O O . GLY A 1 92 ? 3.324 3.222 10.866 1.00 96.88 92 GLY A O 1
ATOM 680 N N . VAL A 1 93 ? 5.498 2.689 10.920 1.00 97.56 93 VAL A N 1
ATOM 681 C CA . VAL A 1 93 ? 5.625 2.798 12.383 1.00 97.56 93 VAL A CA 1
ATOM 682 C C . VAL A 1 93 ? 5.314 4.217 12.859 1.00 97.56 93 VAL A C 1
ATOM 684 O O . VAL A 1 93 ? 4.540 4.389 13.803 1.00 97.56 93 VAL A O 1
ATOM 687 N N . TRP A 1 94 ? 5.872 5.237 12.202 1.00 98.00 94 TRP A N 1
ATOM 688 C CA . TRP A 1 94 ? 5.599 6.635 12.531 1.00 98.00 94 TRP A CA 1
ATOM 689 C C . TRP A 1 94 ? 4.104 6.956 12.436 1.00 98.00 94 TRP A C 1
ATOM 691 O O . TRP A 1 94 ? 3.529 7.482 13.391 1.00 98.00 94 TRP A O 1
ATOM 701 N N . GLN A 1 95 ? 3.458 6.579 11.331 1.00 96.44 95 GLN A N 1
ATOM 702 C CA . GLN A 1 95 ? 2.034 6.807 11.119 1.00 96.44 95 GLN A CA 1
ATOM 703 C C . GLN A 1 95 ? 1.186 6.050 12.145 1.00 96.44 95 GLN A C 1
ATOM 705 O O . GLN A 1 95 ? 0.224 6.601 12.673 1.00 96.44 95 GLN A O 1
ATOM 710 N N . TRP A 1 96 ? 1.531 4.798 12.450 1.00 96.88 96 TRP A N 1
ATOM 711 C CA . TRP A 1 96 ? 0.833 3.992 13.452 1.00 96.88 96 TRP A CA 1
ATOM 712 C C . TRP A 1 96 ? 0.875 4.666 14.831 1.00 96.88 96 TRP A C 1
ATOM 714 O O . TRP A 1 96 ? -0.154 4.799 15.498 1.00 96.88 96 TRP A O 1
ATOM 724 N N . VAL A 1 97 ? 2.050 5.149 15.241 1.00 97.69 97 VAL A N 1
ATOM 725 C CA . VAL A 1 97 ? 2.226 5.871 16.507 1.00 97.69 97 VAL A CA 1
ATOM 726 C C . VAL A 1 97 ? 1.453 7.192 16.508 1.00 97.69 97 VAL A C 1
ATOM 728 O O . VAL A 1 97 ? 0.792 7.501 17.500 1.00 97.69 97 VAL A O 1
ATOM 731 N N . ASP A 1 98 ? 1.504 7.967 15.424 1.00 97.50 98 ASP A N 1
ATOM 732 C CA . ASP A 1 98 ? 0.766 9.231 15.301 1.00 97.50 98 ASP A CA 1
ATOM 733 C C . ASP A 1 98 ? -0.756 9.019 15.387 1.00 97.50 98 ASP A C 1
ATOM 735 O O . ASP A 1 98 ? -1.437 9.701 16.153 1.00 97.50 98 ASP A O 1
ATOM 739 N N . GLU A 1 99 ? -1.292 8.012 14.694 1.00 96.38 99 GLU A N 1
ATOM 740 C CA . GLU A 1 99 ? -2.724 7.692 14.710 1.00 96.38 99 GLU A CA 1
ATOM 741 C C . GLU A 1 99 ? -3.219 7.268 16.100 1.00 96.38 99 GLU A C 1
ATOM 743 O O . GLU A 1 99 ? -4.334 7.625 16.493 1.00 96.38 99 GLU A O 1
ATOM 748 N N . LEU A 1 100 ? -2.391 6.550 16.867 1.00 97.19 100 LEU A N 1
ATOM 749 C CA . LEU A 1 100 ? -2.673 6.228 18.267 1.00 97.19 100 LEU A CA 1
ATOM 750 C C . LEU A 1 100 ? -2.631 7.479 19.151 1.00 97.19 100 LEU A C 1
ATOM 752 O O . LEU A 1 100 ? -3.554 7.709 19.931 1.00 97.19 100 LEU A O 1
ATOM 756 N N . ARG A 1 101 ? -1.597 8.317 19.008 1.00 97.69 101 ARG A N 1
ATOM 757 C CA . ARG A 1 101 ? -1.440 9.557 19.792 1.00 97.69 101 ARG A CA 1
ATOM 758 C C . ARG A 1 101 ? -2.589 10.537 19.573 1.00 97.69 101 ARG A C 1
ATOM 760 O O . ARG A 1 101 ? -3.000 11.210 20.510 1.00 97.69 101 ARG A O 1
ATOM 767 N N . ARG A 1 102 ? -3.125 10.603 18.353 1.00 96.25 102 ARG A N 1
ATOM 768 C CA . ARG A 1 102 ? -4.261 11.465 17.991 1.00 96.25 102 ARG A CA 1
ATOM 769 C C . ARG A 1 102 ? -5.627 10.865 18.331 1.00 96.25 102 ARG A C 1
ATOM 771 O O . ARG A 1 102 ? -6.644 11.498 18.060 1.00 96.25 102 ARG A O 1
ATOM 778 N N . GLY A 1 103 ? -5.679 9.640 18.861 1.00 96.06 103 GLY A N 1
ATOM 779 C CA . GLY A 1 103 ? -6.939 8.938 19.118 1.00 96.06 103 GLY A CA 1
ATOM 780 C C . GLY A 1 103 ? -7.733 8.624 17.843 1.00 96.06 103 GLY A C 1
ATOM 781 O O . GLY A 1 103 ? -8.960 8.491 17.885 1.00 96.06 103 GLY A O 1
ATOM 782 N N . TYR A 1 104 ? -7.056 8.521 16.694 1.00 95.56 104 TYR A N 1
ATOM 783 C CA . TYR A 1 104 ? -7.687 8.134 15.431 1.00 95.56 104 TYR A CA 1
ATOM 784 C C . TYR A 1 104 ? -8.113 6.658 15.468 1.00 95.56 104 TYR A C 1
ATOM 786 O O . TYR A 1 104 ? -9.205 6.308 15.013 1.00 95.56 104 TYR A O 1
ATOM 794 N N . TYR A 1 105 ? -7.296 5.821 16.116 1.00 96.88 105 TYR A N 1
ATOM 795 C CA . TYR A 1 105 ? -7.582 4.423 16.434 1.00 96.88 105 TYR A CA 1
ATOM 796 C C . TYR A 1 105 ? -7.411 4.146 17.929 1.00 96.88 105 TYR A C 1
ATOM 798 O O . TYR A 1 105 ? -6.576 4.756 18.594 1.00 96.88 105 TYR A O 1
ATOM 806 N N . THR A 1 106 ? -8.163 3.176 18.452 1.00 96.75 106 THR A N 1
ATOM 807 C CA . THR A 1 106 ? -7.826 2.531 19.731 1.00 96.75 106 THR A CA 1
ATOM 808 C C . THR A 1 106 ? -6.689 1.525 19.536 1.00 96.75 106 THR A C 1
ATOM 810 O O . THR A 1 106 ? -6.439 1.080 18.417 1.00 96.75 106 THR A O 1
ATOM 813 N N . VAL A 1 107 ? -6.038 1.085 20.619 1.00 96.56 107 VAL A N 1
ATOM 814 C CA . VAL A 1 107 ? -5.015 0.020 20.559 1.00 96.56 107 VAL A CA 1
ATOM 815 C C . VAL A 1 107 ? -5.567 -1.248 19.896 1.00 96.56 107 VAL A C 1
ATOM 817 O O . VAL A 1 107 ? -4.925 -1.811 19.016 1.00 96.56 107 VAL A O 1
ATOM 820 N N . ALA A 1 108 ? -6.792 -1.655 20.236 1.00 96.38 108 ALA A N 1
ATOM 821 C CA . ALA A 1 108 ? -7.421 -2.838 19.649 1.00 96.38 108 ALA A CA 1
ATOM 822 C C . ALA A 1 108 ? -7.672 -2.710 18.132 1.00 96.38 108 ALA A C 1
ATOM 824 O O . ALA A 1 108 ? -7.608 -3.709 17.422 1.00 96.38 108 ALA A O 1
ATOM 825 N N . GLN A 1 109 ? -7.939 -1.501 17.620 1.00 96.69 109 GLN A N 1
ATOM 826 C CA . GLN A 1 109 ? -8.021 -1.252 16.172 1.00 96.69 109 GLN A CA 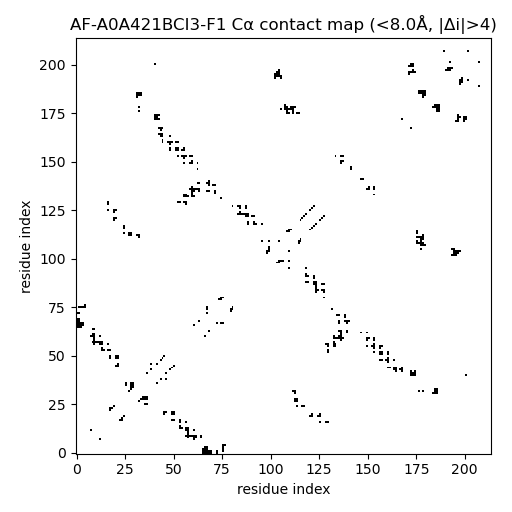1
ATOM 827 C C . GLN A 1 109 ? -6.635 -1.202 15.530 1.00 96.69 109 GLN A C 1
ATOM 829 O O . GLN A 1 109 ? -6.424 -1.738 14.444 1.00 96.69 109 GLN A O 1
ATOM 834 N N . ALA A 1 110 ? -5.686 -0.559 16.208 1.00 96.81 110 ALA A N 1
ATOM 835 C CA . ALA A 1 110 ? -4.340 -0.349 15.705 1.00 96.81 110 ALA A CA 1
ATOM 836 C C . ALA A 1 110 ? -3.590 -1.680 15.525 1.00 96.81 110 ALA A C 1
ATOM 838 O O . ALA A 1 110 ? -2.804 -1.821 14.600 1.00 96.81 110 ALA A O 1
ATOM 839 N N . PHE A 1 111 ? -3.899 -2.673 16.360 1.00 97.38 111 PHE A N 1
ATOM 840 C CA . PHE A 1 111 ? -3.407 -4.044 16.238 1.00 97.38 111 PHE A CA 1
ATOM 841 C C . PHE A 1 111 ? -4.379 -4.988 15.520 1.00 97.38 111 PHE A C 1
ATOM 843 O O . PHE A 1 111 ? -4.202 -6.197 15.600 1.00 97.38 111 PHE A O 1
ATOM 850 N N . SER A 1 112 ? -5.407 -4.499 14.826 1.00 97.25 112 SER A N 1
ATOM 851 C CA . SER A 1 112 ? -6.241 -5.383 13.999 1.00 97.25 112 SER A CA 1
ATOM 852 C C . SER A 1 112 ? -5.413 -6.034 12.877 1.00 97.25 112 SER A C 1
ATOM 854 O O . SER A 1 112 ? -4.468 -5.410 12.384 1.00 97.25 112 SER A O 1
ATOM 856 N N . PRO A 1 113 ? -5.737 -7.268 12.446 1.00 97.75 113 PRO A N 1
ATOM 857 C CA . PRO A 1 113 ? -4.975 -7.975 11.420 1.00 97.75 113 PRO A CA 1
ATOM 858 C C . PRO A 1 113 ? -4.732 -7.158 10.149 1.00 97.75 113 PRO A C 1
ATOM 860 O O . PRO A 1 113 ? -3.604 -7.085 9.664 1.00 97.75 113 PRO A O 1
ATOM 863 N N . THR A 1 114 ? -5.765 -6.487 9.638 1.00 96.69 114 THR A N 1
ATOM 864 C CA . THR A 1 114 ? -5.649 -5.647 8.441 1.00 96.69 114 THR A CA 1
ATOM 865 C C . THR A 1 114 ? -4.771 -4.420 8.667 1.00 96.69 114 THR A C 1
ATOM 867 O O . THR A 1 114 ? -4.030 -4.029 7.765 1.00 96.69 114 THR A O 1
ATOM 870 N N . LYS A 1 115 ? -4.789 -3.825 9.868 1.00 96.81 115 LYS A N 1
ATOM 871 C CA . LYS A 1 115 ? -3.921 -2.689 10.196 1.00 96.81 115 LYS A CA 1
ATOM 872 C C . LYS A 1 115 ? -2.461 -3.111 10.304 1.00 96.81 115 LYS A C 1
ATOM 874 O O . LYS A 1 115 ? -1.605 -2.464 9.710 1.00 96.81 115 LYS A O 1
ATOM 879 N N . VAL A 1 116 ? -2.186 -4.208 11.009 1.00 97.62 116 VAL A N 1
ATOM 880 C CA . VAL A 1 116 ? -0.834 -4.771 11.145 1.00 97.62 116 VAL A CA 1
ATOM 881 C C . VAL A 1 116 ? -0.263 -5.109 9.766 1.00 97.62 116 VAL A C 1
ATOM 883 O O . VAL A 1 116 ? 0.857 -4.713 9.453 1.00 97.62 116 VAL A O 1
ATOM 886 N N . TRP A 1 117 ? -1.048 -5.774 8.912 1.00 97.75 117 TRP A N 1
ATOM 887 C CA . TRP A 1 117 ? -0.662 -6.084 7.533 1.00 97.75 117 TRP A CA 1
ATOM 888 C C . TRP A 1 117 ? -0.335 -4.833 6.723 1.00 97.75 117 TRP A C 1
ATOM 890 O O . TRP A 1 117 ? 0.693 -4.773 6.051 1.00 97.75 117 TRP A O 1
ATOM 900 N N . HIS A 1 118 ? -1.180 -3.805 6.822 1.00 96.12 118 HIS A N 1
ATOM 901 C CA . HIS A 1 118 ? -0.957 -2.547 6.119 1.00 96.12 118 HIS A CA 1
ATOM 902 C C . HIS A 1 118 ? 0.376 -1.903 6.513 1.00 96.12 118 HIS A C 1
ATOM 904 O O . HIS A 1 118 ? 1.161 -1.494 5.661 1.00 96.12 118 HIS A O 1
ATOM 910 N N . GLN A 1 119 ? 0.658 -1.873 7.815 1.00 96.75 119 GLN A N 1
ATOM 911 C CA . GLN A 1 119 ? 1.840 -1.210 8.352 1.00 96.75 119 GLN A CA 1
ATOM 912 C C . GLN A 1 119 ? 3.136 -1.982 8.094 1.00 96.75 119 GLN A C 1
ATOM 914 O O . GLN A 1 119 ? 4.164 -1.378 7.798 1.00 96.75 119 GLN A O 1
ATOM 919 N N . LEU A 1 120 ? 3.094 -3.311 8.214 1.00 96.69 120 LEU A N 1
ATOM 920 C CA . LEU A 1 120 ? 4.293 -4.153 8.197 1.00 96.69 120 LEU A CA 1
ATOM 921 C C . LEU A 1 120 ? 4.546 -4.849 6.860 1.00 96.69 120 LEU A C 1
ATOM 923 O O . LEU A 1 120 ? 5.653 -5.332 6.644 1.00 96.69 120 LEU A O 1
ATOM 927 N N . VAL A 1 121 ? 3.550 -4.917 5.973 1.00 97.44 121 VAL A N 1
ATOM 928 C CA . VAL A 1 121 ? 3.668 -5.609 4.681 1.00 97.44 121 VAL A CA 1
ATOM 929 C C . VAL A 1 121 ? 3.322 -4.693 3.521 1.00 97.44 121 VAL A C 1
ATOM 931 O O . VAL A 1 121 ? 4.114 -4.593 2.588 1.00 97.44 121 VAL A O 1
ATOM 934 N N . VAL A 1 122 ? 2.185 -3.990 3.564 1.00 97.56 122 VAL A N 1
ATOM 935 C CA . VAL A 1 122 ? 1.784 -3.126 2.441 1.00 97.56 122 VAL A CA 1
ATOM 936 C C . VAL A 1 122 ? 2.765 -1.971 2.278 1.00 97.56 122 VAL A C 1
ATOM 938 O O . VAL A 1 122 ? 3.331 -1.824 1.199 1.00 97.56 122 VAL A O 1
ATOM 941 N N . TYR A 1 123 ? 3.046 -1.193 3.326 1.00 97.00 123 TYR A N 1
ATOM 942 C CA . TYR A 1 123 ? 4.006 -0.096 3.192 1.00 97.00 123 TYR A CA 1
ATOM 943 C C . TYR A 1 123 ? 5.387 -0.557 2.706 1.00 97.00 123 TYR A C 1
ATOM 945 O O . TYR A 1 123 ? 5.796 -0.101 1.640 1.00 97.00 123 TYR A O 1
ATOM 953 N N . PRO A 1 124 ? 6.109 -1.463 3.390 1.00 97.44 124 PRO A N 1
ATOM 954 C CA . PRO A 1 124 ? 7.438 -1.861 2.933 1.00 97.44 124 PRO A CA 1
ATOM 955 C C . PRO A 1 124 ? 7.428 -2.689 1.645 1.00 97.44 124 PRO A C 1
ATOM 957 O O . PRO A 1 124 ? 8.233 -2.436 0.758 1.00 97.44 124 PRO A O 1
ATOM 960 N N . GLY A 1 125 ? 6.535 -3.668 1.509 1.00 96.62 125 GLY A N 1
ATOM 961 C CA . GLY A 1 125 ? 6.517 -4.569 0.356 1.00 96.62 125 GLY A CA 1
ATOM 962 C C . GLY A 1 125 ? 5.930 -3.907 -0.885 1.00 96.62 125 GLY A C 1
ATOM 963 O O . GLY A 1 125 ? 6.610 -3.751 -1.900 1.00 96.62 125 GLY A O 1
ATOM 964 N N . PHE A 1 126 ? 4.666 -3.492 -0.803 1.00 97.12 126 PHE A N 1
ATOM 965 C CA . PHE A 1 126 ? 3.982 -2.870 -1.935 1.00 97.12 126 PHE A CA 1
ATOM 966 C C . PHE A 1 126 ? 4.509 -1.464 -2.224 1.00 97.12 126 PHE A C 1
ATOM 968 O O . PHE A 1 126 ? 4.688 -1.130 -3.391 1.00 97.12 126 PHE A O 1
ATOM 975 N N . GLY A 1 127 ? 4.842 -0.665 -1.205 1.00 97.00 127 GLY A N 1
ATOM 976 C CA . GLY A 1 127 ? 5.440 0.658 -1.412 1.00 97.00 127 GLY A CA 1
ATOM 977 C C . GLY A 1 127 ? 6.781 0.599 -2.150 1.00 97.00 127 GLY A C 1
ATOM 978 O O . GLY A 1 127 ? 7.009 1.394 -3.066 1.00 97.00 127 GLY A O 1
ATOM 979 N N . THR A 1 128 ? 7.657 -0.360 -1.823 1.00 96.62 128 THR A N 1
ATOM 980 C CA . THR A 1 128 ? 8.903 -0.573 -2.578 1.00 96.62 128 THR A CA 1
ATOM 981 C C . THR A 1 128 ? 8.618 -1.084 -3.987 1.00 96.62 128 THR A C 1
ATOM 983 O O . THR A 1 128 ? 9.133 -0.515 -4.948 1.00 96.62 128 THR A O 1
ATOM 986 N N . LEU A 1 129 ? 7.769 -2.106 -4.136 1.00 96.06 129 LEU A N 1
ATOM 987 C CA . LEU A 1 129 ? 7.448 -2.697 -5.438 1.00 96.06 129 LEU A CA 1
ATOM 988 C C . LEU A 1 129 ? 6.821 -1.675 -6.400 1.00 96.06 129 LEU A C 1
ATOM 990 O O . LEU A 1 129 ? 7.310 -1.491 -7.515 1.00 96.06 129 LEU A O 1
ATOM 994 N N . ALA A 1 130 ? 5.767 -0.982 -5.965 1.00 96.31 130 ALA A N 1
ATOM 995 C CA . ALA A 1 130 ? 5.065 0.020 -6.759 1.00 96.31 130 ALA A CA 1
ATOM 996 C C . ALA A 1 130 ? 5.953 1.238 -7.043 1.00 96.31 130 ALA A C 1
ATOM 998 O O . ALA A 1 130 ? 5.956 1.738 -8.167 1.00 96.31 130 ALA A O 1
ATOM 999 N N . GLY A 1 131 ? 6.751 1.679 -6.062 1.00 96.62 131 GLY A N 1
ATOM 1000 C CA . GLY A 1 131 ? 7.719 2.756 -6.253 1.00 96.62 131 GLY A CA 1
ATOM 1001 C C . GLY A 1 131 ? 8.754 2.407 -7.321 1.00 96.62 131 GLY A C 1
ATOM 1002 O O . GLY A 1 131 ? 8.963 3.174 -8.255 1.00 96.62 131 GLY A O 1
ATOM 1003 N N . PHE A 1 132 ? 9.358 1.221 -7.238 1.00 96.50 132 PHE A N 1
ATOM 1004 C CA . PHE A 1 132 ? 10.427 0.823 -8.153 1.00 96.50 132 PHE A CA 1
ATOM 1005 C C . PHE A 1 132 ? 9.887 0.556 -9.558 1.00 96.50 132 PHE A C 1
ATOM 1007 O O . PHE A 1 132 ? 10.441 1.078 -10.524 1.00 96.50 132 PHE A O 1
ATOM 1014 N N . ALA A 1 133 ? 8.787 -0.192 -9.681 1.00 96.56 133 ALA A N 1
ATOM 1015 C CA . ALA A 1 133 ? 8.145 -0.458 -10.967 1.00 96.56 133 ALA A CA 1
ATOM 1016 C C . ALA A 1 133 ? 7.632 0.832 -11.625 1.00 96.56 133 ALA A C 1
ATOM 1018 O O . ALA A 1 133 ? 7.859 1.055 -12.813 1.00 96.56 133 ALA A O 1
ATOM 1019 N N . GLY A 1 134 ? 6.996 1.717 -10.851 1.00 97.19 134 GLY A N 1
ATOM 1020 C CA . GLY A 1 134 ? 6.503 3.003 -11.338 1.00 97.19 134 GLY A CA 1
ATOM 1021 C C . GLY A 1 134 ? 7.634 3.915 -11.813 1.00 97.19 134 GLY A C 1
ATOM 1022 O O . GLY A 1 134 ? 7.579 4.434 -12.927 1.00 97.19 134 GLY A O 1
ATOM 1023 N N . THR A 1 135 ? 8.697 4.072 -11.019 1.00 97.50 135 THR A N 1
ATOM 1024 C CA . THR A 1 135 ? 9.862 4.880 -11.407 1.00 97.50 135 T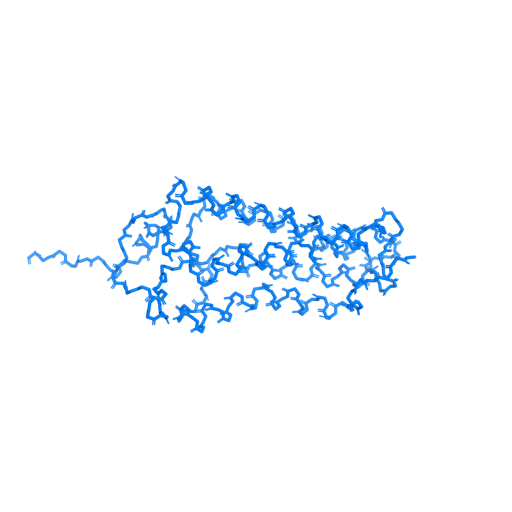HR A CA 1
ATOM 1025 C C . THR A 1 135 ? 10.584 4.294 -12.620 1.00 97.50 135 THR A C 1
ATOM 1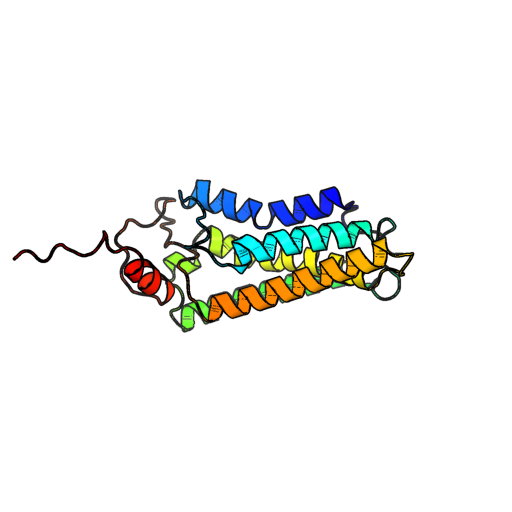027 O O . THR A 1 135 ? 10.916 5.042 -13.539 1.00 97.50 135 THR A O 1
ATOM 1030 N N . ALA A 1 136 ? 10.786 2.975 -12.672 1.00 96.19 136 ALA A N 1
ATOM 1031 C CA . ALA A 1 136 ? 11.399 2.313 -13.820 1.00 96.19 136 ALA A CA 1
ATOM 1032 C C . ALA A 1 136 ? 10.557 2.490 -15.095 1.00 96.19 136 ALA A C 1
ATOM 1034 O O . ALA A 1 136 ? 11.095 2.900 -16.122 1.00 96.19 136 ALA A O 1
ATOM 1035 N N . GLY A 1 137 ? 9.238 2.286 -15.022 1.00 96.62 137 GLY A N 1
ATOM 1036 C CA . GLY A 1 137 ? 8.328 2.489 -16.152 1.00 96.62 137 GLY A CA 1
ATOM 1037 C C . GLY A 1 137 ? 8.282 3.939 -16.643 1.00 96.62 137 GLY A C 1
ATOM 1038 O O . GLY A 1 137 ? 8.299 4.196 -17.847 1.00 96.62 137 GLY A O 1
ATOM 1039 N N . LEU A 1 138 ? 8.302 4.916 -15.732 1.00 97.00 138 LEU A N 1
ATOM 1040 C CA . LEU A 1 138 ? 8.384 6.337 -16.092 1.00 97.00 138 LEU A CA 1
ATOM 1041 C C . LEU A 1 138 ? 9.739 6.708 -16.713 1.00 97.00 138 LEU A C 1
ATOM 1043 O O . LEU A 1 138 ? 9.781 7.545 -17.618 1.00 97.00 138 LEU A O 1
ATOM 1047 N N . ALA A 1 139 ? 10.826 6.068 -16.279 1.00 96.06 139 ALA A N 1
ATOM 1048 C CA . ALA A 1 139 ? 12.171 6.256 -16.821 1.00 96.06 139 ALA A CA 1
ATOM 1049 C C . ALA A 1 139 ? 12.432 5.466 -18.117 1.00 96.06 139 ALA A C 1
ATOM 1051 O O . ALA A 1 139 ? 13.438 5.714 -18.785 1.00 96.06 139 ALA A O 1
ATOM 1052 N N . ALA A 1 140 ? 11.553 4.531 -18.489 1.00 94.31 140 ALA A N 1
ATOM 1053 C CA . ALA A 1 140 ? 11.703 3.731 -19.698 1.00 94.31 140 ALA A CA 1
ATOM 1054 C C . ALA A 1 140 ? 11.744 4.626 -20.953 1.00 94.31 140 ALA A C 1
ATOM 1056 O O . ALA A 1 140 ? 11.009 5.618 -21.021 1.00 94.31 140 ALA A O 1
ATOM 1057 N N . PRO A 1 141 ? 12.569 4.320 -21.966 1.00 91.44 141 PRO A N 1
ATOM 1058 C CA . PRO A 1 141 ? 12.548 5.048 -23.231 1.00 91.44 141 PRO A CA 1
ATOM 1059 C C . PRO A 1 141 ? 11.147 5.052 -23.858 1.00 91.44 141 PRO A C 1
ATOM 1061 O O . PRO A 1 141 ? 10.431 4.053 -23.824 1.00 91.44 141 PRO A O 1
ATOM 1064 N N . VAL A 1 142 ? 10.733 6.184 -24.431 1.00 86.69 142 VAL A N 1
ATOM 1065 C CA . VAL A 1 142 ? 9.438 6.271 -25.119 1.00 86.69 142 VAL A CA 1
ATOM 1066 C C . VAL A 1 142 ? 9.591 5.700 -26.525 1.00 86.69 142 VAL A C 1
ATOM 1068 O O . VAL A 1 142 ? 10.205 6.328 -27.382 1.00 86.69 142 VAL A O 1
ATOM 1071 N N . ALA A 1 143 ? 9.009 4.528 -26.767 1.00 82.12 143 ALA A N 1
ATOM 1072 C CA . ALA A 1 143 ? 9.001 3.866 -28.070 1.00 82.12 143 ALA A CA 1
ATOM 1073 C C . ALA A 1 143 ? 7.563 3.733 -28.609 1.00 82.12 143 ALA A C 1
ATOM 1075 O O . ALA A 1 143 ? 7.010 2.642 -28.709 1.00 82.12 143 ALA A O 1
ATOM 1076 N N . GLY A 1 144 ? 6.933 4.868 -28.925 1.00 90.56 144 GLY A N 1
ATOM 1077 C CA . GLY A 1 144 ? 5.597 4.919 -29.534 1.00 90.56 144 GLY A CA 1
ATOM 1078 C C . GLY A 1 144 ? 4.439 5.173 -28.562 1.00 90.56 144 GLY A C 1
ATOM 1079 O O . GLY A 1 144 ? 4.622 5.376 -27.361 1.00 90.56 144 GLY A O 1
ATOM 1080 N N . VAL A 1 145 ? 3.218 5.190 -29.109 1.00 91.75 145 VAL A N 1
ATOM 1081 C CA . VAL A 1 145 ? 1.993 5.619 -28.401 1.00 91.75 145 VAL A CA 1
ATOM 1082 C C . VAL A 1 145 ? 1.686 4.742 -27.186 1.00 91.75 145 VAL A C 1
ATOM 1084 O O . VAL A 1 145 ? 1.316 5.268 -26.140 1.00 91.75 145 VAL A O 1
ATOM 1087 N N . GLY A 1 146 ? 1.898 3.425 -27.278 1.00 91.69 146 GLY A N 1
ATOM 1088 C CA . GLY A 1 146 ? 1.684 2.508 -26.152 1.00 91.69 146 GLY A CA 1
ATOM 1089 C C . GLY A 1 146 ? 2.548 2.847 -24.933 1.00 91.69 146 GLY A C 1
ATOM 1090 O O . GLY A 1 146 ? 2.050 2.847 -23.809 1.00 91.69 146 GLY A O 1
ATOM 1091 N N . ALA A 1 147 ? 3.811 3.233 -25.149 1.00 93.06 147 ALA A N 1
ATOM 1092 C CA . ALA A 1 147 ? 4.707 3.647 -24.071 1.00 93.06 147 ALA A CA 1
ATOM 1093 C C . ALA A 1 147 ? 4.248 4.957 -23.411 1.00 93.06 147 ALA A C 1
ATOM 1095 O O . ALA A 1 147 ? 4.294 5.088 -22.189 1.00 93.06 147 ALA A O 1
ATOM 1096 N N . VAL A 1 148 ? 3.754 5.915 -24.204 1.00 96.19 148 VAL A N 1
ATOM 1097 C CA . VAL A 1 148 ? 3.179 7.166 -23.682 1.00 96.19 148 VAL A CA 1
ATOM 1098 C C . VAL A 1 148 ? 1.948 6.876 -22.828 1.00 96.19 148 VAL A C 1
ATOM 1100 O O . VAL A 1 148 ? 1.875 7.336 -21.690 1.00 96.19 148 VAL A O 1
ATOM 1103 N N . LEU A 1 149 ? 1.010 6.077 -23.342 1.00 96.75 149 LEU A N 1
ATOM 1104 C CA . LEU A 1 149 ? -0.202 5.703 -22.612 1.00 96.75 149 LEU A CA 1
ATOM 1105 C C . LEU A 1 149 ? 0.130 4.966 -21.312 1.00 96.75 149 LEU A C 1
ATOM 1107 O O . LEU A 1 149 ? -0.434 5.295 -20.273 1.00 96.75 149 LEU A O 1
ATOM 1111 N N . GLY A 1 150 ? 1.090 4.039 -21.337 1.00 96.69 150 GLY A N 1
ATOM 1112 C CA . GLY A 1 150 ? 1.538 3.337 -20.135 1.00 96.69 150 GLY A CA 1
ATOM 1113 C C . GLY A 1 150 ? 2.048 4.295 -19.054 1.00 96.69 150 GLY A C 1
ATOM 1114 O O . GLY A 1 150 ? 1.629 4.211 -17.900 1.00 96.69 150 GLY A O 1
ATOM 1115 N N . LYS A 1 151 ? 2.876 5.277 -19.426 1.00 97.69 151 LYS A N 1
ATOM 1116 C CA . LYS A 1 151 ? 3.358 6.309 -18.493 1.00 97.69 151 LYS A CA 1
ATOM 1117 C C . LYS A 1 151 ? 2.236 7.191 -17.952 1.00 97.69 151 LYS A C 1
ATOM 1119 O O . LYS A 1 151 ? 2.244 7.512 -16.764 1.00 97.69 151 LYS A O 1
ATOM 1124 N N . VAL A 1 152 ? 1.267 7.556 -18.795 1.00 97.69 152 VAL A N 1
ATOM 1125 C CA . VAL A 1 152 ? 0.069 8.295 -18.367 1.00 97.69 152 VAL A CA 1
ATOM 1126 C C . VAL A 1 152 ? -0.713 7.486 -17.337 1.00 97.69 152 VAL A C 1
ATOM 1128 O O . VAL A 1 152 ? -1.086 8.043 -16.311 1.00 97.69 152 VAL A O 1
ATOM 1131 N N . VAL A 1 153 ? -0.908 6.182 -17.553 1.00 97.62 153 VAL A N 1
ATOM 1132 C CA . VAL A 1 153 ? -1.604 5.317 -16.588 1.00 97.62 153 VAL A CA 1
ATOM 1133 C C . VAL A 1 153 ? -0.835 5.220 -15.269 1.00 97.62 153 VAL A C 1
ATOM 1135 O O . VAL A 1 153 ? -1.454 5.348 -14.215 1.00 97.62 153 VAL A O 1
ATOM 1138 N N . ILE A 1 154 ? 0.495 5.068 -15.300 1.00 98.31 154 ILE A N 1
ATOM 1139 C CA . ILE A 1 154 ? 1.319 5.063 -14.078 1.00 98.31 154 ILE A CA 1
ATOM 1140 C C . ILE A 1 154 ? 1.141 6.375 -13.302 1.00 98.31 154 ILE A C 1
ATOM 1142 O O . ILE A 1 154 ? 0.828 6.356 -12.110 1.00 98.31 154 ILE A O 1
ATOM 1146 N N . GLY A 1 155 ? 1.307 7.514 -13.980 1.00 97.94 155 GLY A N 1
ATOM 1147 C CA . GLY A 1 155 ? 1.181 8.833 -13.361 1.00 97.94 155 GLY A CA 1
ATOM 1148 C C . GLY A 1 155 ? -0.225 9.097 -12.820 1.00 97.94 155 GLY A C 1
ATOM 1149 O O . GLY A 1 155 ? -0.375 9.522 -11.676 1.00 97.94 155 GLY A O 1
ATOM 1150 N N . ALA A 1 156 ? -1.260 8.797 -13.606 1.00 97.75 156 ALA A N 1
ATOM 1151 C CA . ALA A 1 156 ? -2.652 8.971 -13.205 1.00 97.75 156 ALA A CA 1
ATOM 1152 C C . ALA A 1 156 ? -3.030 8.061 -12.029 1.00 97.75 156 ALA A C 1
ATOM 1154 O O . ALA A 1 156 ? -3.688 8.522 -11.101 1.00 97.75 156 ALA A O 1
ATOM 1155 N N . GLY A 1 157 ? -2.580 6.801 -12.029 1.00 97.56 157 GLY A N 1
ATOM 1156 C CA . GLY A 1 157 ? -2.795 5.866 -10.925 1.00 97.56 157 GLY A CA 1
ATOM 1157 C C . GLY A 1 157 ? -2.168 6.361 -9.621 1.00 97.56 157 GLY A C 1
ATOM 1158 O O . GLY A 1 157 ? -2.835 6.376 -8.587 1.00 97.56 157 GLY A O 1
ATOM 1159 N N . LEU A 1 158 ? -0.925 6.854 -9.679 1.00 97.12 158 LEU A N 1
ATOM 1160 C CA . LEU A 1 158 ? -0.249 7.446 -8.523 1.00 97.12 158 LEU A CA 1
ATOM 1161 C C . LEU A 1 158 ? -0.982 8.689 -8.002 1.00 97.12 158 LEU A C 1
ATOM 1163 O O . LEU A 1 158 ? -1.247 8.791 -6.805 1.00 97.12 158 LEU A O 1
ATOM 1167 N N . LEU A 1 159 ? -1.343 9.620 -8.887 1.00 97.44 159 LEU A N 1
ATOM 1168 C CA . LEU A 1 159 ? -2.058 10.841 -8.506 1.00 97.44 159 LEU A CA 1
ATOM 1169 C C . LEU A 1 159 ? -3.441 10.537 -7.920 1.00 97.44 159 LEU A C 1
ATOM 1171 O O . LEU A 1 159 ? -3.818 11.133 -6.911 1.00 97.44 159 LEU A O 1
ATOM 1175 N N . ALA A 1 160 ? -4.176 9.590 -8.507 1.00 97.19 160 ALA A N 1
ATOM 1176 C CA . ALA A 1 160 ? -5.464 9.142 -7.989 1.00 97.19 160 ALA A CA 1
ATOM 1177 C C . ALA A 1 160 ? -5.314 8.534 -6.590 1.00 97.19 160 ALA A C 1
ATOM 1179 O O . ALA A 1 160 ? -6.071 8.886 -5.687 1.00 97.19 160 ALA A O 1
ATOM 1180 N N . TRP A 1 161 ? -4.306 7.684 -6.379 1.00 96.94 161 TRP A N 1
ATOM 1181 C CA . TRP A 1 161 ? -4.022 7.106 -5.068 1.00 96.94 161 TRP A CA 1
ATOM 1182 C C . TRP A 1 161 ? -3.680 8.174 -4.018 1.00 96.94 161 TRP A C 1
ATOM 1184 O O . TRP A 1 161 ? -4.220 8.133 -2.910 1.00 96.94 161 TRP A O 1
ATOM 1194 N N . VAL A 1 162 ? -2.853 9.171 -4.359 1.00 96.56 162 VAL A N 1
ATOM 1195 C CA . VAL A 1 162 ? -2.556 10.306 -3.463 1.00 96.56 162 VAL A CA 1
ATOM 1196 C C . VAL A 1 162 ? -3.835 11.074 -3.129 1.00 96.56 162 VAL A C 1
ATOM 1198 O O . VAL A 1 162 ? -4.119 11.310 -1.954 1.00 96.56 162 VAL A O 1
ATOM 1201 N N . ALA A 1 163 ? -4.635 11.424 -4.139 1.00 97.75 163 ALA A N 1
ATOM 1202 C CA . ALA A 1 163 ? -5.885 12.154 -3.948 1.00 97.75 163 ALA A CA 1
ATOM 1203 C C . ALA A 1 163 ? -6.868 11.387 -3.048 1.00 97.75 163 ALA A C 1
ATOM 1205 O O . ALA A 1 163 ? -7.479 11.979 -2.160 1.00 97.75 163 ALA A O 1
ATOM 1206 N N . MET A 1 164 ? -6.978 10.067 -3.221 1.00 96.88 164 MET A N 1
ATOM 1207 C CA . MET A 1 164 ? -7.831 9.214 -2.390 1.00 96.88 164 MET A CA 1
ATOM 1208 C C . MET A 1 164 ? -7.333 9.124 -0.945 1.00 96.88 164 MET A C 1
ATOM 1210 O O . MET A 1 164 ? -8.146 9.198 -0.030 1.00 96.88 164 MET A O 1
ATOM 1214 N N . ASN A 1 165 ? -6.018 9.044 -0.717 1.00 94.56 165 ASN A N 1
ATOM 1215 C CA . ASN A 1 165 ? -5.457 9.088 0.636 1.00 94.56 165 ASN A CA 1
ATOM 1216 C C . ASN A 1 165 ? -5.758 10.424 1.323 1.00 94.56 165 ASN A C 1
ATOM 1218 O O . ASN A 1 165 ? -6.164 10.439 2.482 1.00 94.56 165 ASN A O 1
ATOM 1222 N N . VAL A 1 166 ? -5.598 11.548 0.618 1.00 95.81 166 VAL A N 1
ATOM 1223 C CA . VAL A 1 166 ? -5.954 12.876 1.147 1.00 95.81 166 VAL A CA 1
ATOM 1224 C C . VAL A 1 166 ? -7.446 12.943 1.468 1.00 95.81 166 VAL A C 1
ATOM 1226 O O . VAL A 1 166 ? -7.824 13.367 2.560 1.00 95.81 166 VAL A O 1
ATOM 1229 N N . TYR A 1 167 ? -8.292 12.469 0.553 1.00 95.75 167 TYR A N 1
ATOM 1230 C CA . TYR A 1 167 ? -9.735 12.401 0.758 1.00 95.75 167 TYR A CA 1
ATOM 1231 C C . TYR A 1 167 ? -10.097 11.582 2.006 1.00 95.75 167 TYR A C 1
ATOM 1233 O O . TYR A 1 167 ? -10.876 12.052 2.834 1.00 95.75 167 TYR A O 1
ATOM 1241 N N . ASP A 1 168 ? -9.490 10.410 2.187 1.00 93.88 168 ASP A N 1
ATOM 1242 C CA . ASP A 1 168 ? -9.726 9.519 3.327 1.00 93.88 168 ASP A CA 1
ATOM 1243 C C . ASP A 1 168 ? -9.255 10.114 4.670 1.00 93.88 168 ASP A C 1
ATOM 1245 O O . ASP A 1 168 ? -9.813 9.799 5.723 1.00 93.88 168 ASP A O 1
ATOM 1249 N N . ARG A 1 169 ? -8.267 11.022 4.665 1.00 90.75 169 ARG A N 1
ATOM 1250 C CA . ARG A 1 169 ? -7.881 11.774 5.875 1.00 90.75 169 ARG A CA 1
ATOM 1251 C C . ARG A 1 169 ? -8.933 12.793 6.293 1.00 90.75 169 ARG A C 1
ATOM 1253 O O . ARG A 1 169 ? -9.113 13.008 7.490 1.00 90.75 169 ARG A O 1
ATOM 1260 N N . VAL A 1 170 ? -9.611 13.402 5.324 1.00 92.62 170 VAL A N 1
ATOM 1261 C CA . VAL A 1 170 ? -10.680 14.385 5.559 1.00 92.62 170 VAL A CA 1
ATOM 1262 C C . VAL A 1 170 ? -12.019 13.702 5.854 1.00 92.62 170 VAL A C 1
ATOM 1264 O O . VAL A 1 170 ? -12.849 14.267 6.559 1.00 92.62 170 VAL A O 1
ATOM 1267 N N . HIS A 1 171 ? -12.209 12.468 5.379 1.00 92.44 171 HIS A N 1
ATOM 1268 C CA . HIS A 1 171 ? -13.429 11.682 5.564 1.00 92.44 171 HIS A CA 1
ATOM 1269 C C . HIS A 1 171 ? -13.104 10.379 6.299 1.00 92.44 171 HIS A C 1
ATOM 1271 O O . HIS A 1 171 ? -12.996 9.333 5.653 1.00 92.44 171 HIS A O 1
ATOM 1277 N N . PRO A 1 172 ? -12.928 10.418 7.636 1.00 91.38 172 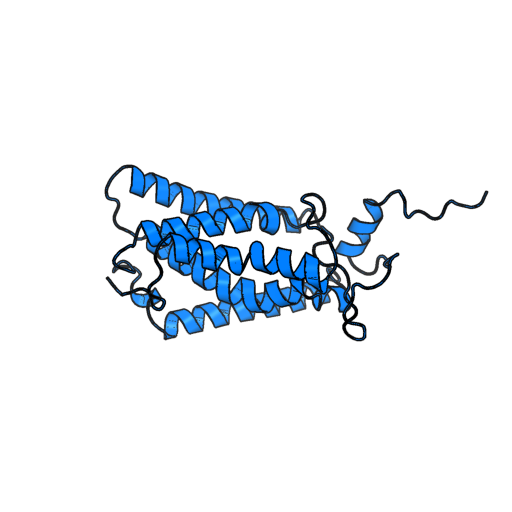PRO A N 1
ATOM 1278 C CA . PRO A 1 172 ? -12.615 9.232 8.414 1.00 91.38 172 PRO A CA 1
ATOM 1279 C C . PRO A 1 172 ? -13.614 8.108 8.159 1.00 91.38 172 PRO A C 1
ATOM 1281 O O . PRO A 1 172 ? -14.815 8.324 8.024 1.00 91.38 172 PRO A O 1
ATOM 1284 N N . ARG A 1 173 ? -13.107 6.882 8.112 1.00 90.88 173 ARG A N 1
ATOM 1285 C CA . ARG A 1 173 ? -13.910 5.666 7.970 1.00 90.88 173 ARG A CA 1
ATOM 1286 C C . ARG A 1 173 ? -13.476 4.677 9.027 1.00 90.88 173 ARG A C 1
ATOM 1288 O O . ARG A 1 173 ? -12.413 4.840 9.620 1.00 90.88 173 ARG A O 1
ATOM 1295 N N . LEU A 1 174 ? -14.293 3.653 9.266 1.00 89.44 174 LEU A N 1
ATOM 1296 C CA . LEU A 1 174 ? -13.935 2.617 10.228 1.00 89.44 174 LEU A CA 1
ATOM 1297 C C . LEU A 1 174 ? -12.582 2.008 9.855 1.00 89.44 174 LEU A C 1
ATOM 1299 O O . LEU A 1 174 ? -11.676 2.038 10.684 1.00 89.44 174 LEU A O 1
ATOM 1303 N N . GLY A 1 175 ? -12.473 1.488 8.623 1.00 86.75 175 GLY A N 1
ATOM 1304 C CA . GLY A 1 175 ? -11.280 0.875 8.027 1.00 86.75 175 GLY A CA 1
ATOM 1305 C C . GLY A 1 175 ? -10.802 -0.407 8.713 1.00 86.75 175 GLY A C 1
ATOM 1306 O O . GLY A 1 175 ? -10.590 -1.427 8.069 1.00 86.75 175 GLY A O 1
ATOM 1307 N N . HIS A 1 176 ? -10.677 -0.366 10.035 1.00 92.31 176 HIS A N 1
ATOM 1308 C CA . HIS A 1 176 ? -10.121 -1.395 10.890 1.00 92.31 176 HIS A CA 1
ATOM 1309 C C . HIS A 1 176 ? -11.007 -1.564 12.134 1.00 92.31 176 HIS A C 1
ATOM 1311 O O . HIS A 1 176 ? -11.052 -0.671 12.996 1.00 92.31 176 HIS A O 1
ATOM 1317 N N . PRO A 1 177 ? -11.744 -2.681 12.253 1.00 92.50 177 PRO A N 1
ATOM 1318 C CA . PRO A 1 177 ? -12.512 -2.972 13.455 1.00 92.50 177 PRO A CA 1
ATOM 1319 C C . PRO A 1 177 ? -11.573 -3.331 14.622 1.00 92.50 177 PRO A C 1
ATOM 1321 O O . PRO A 1 177 ? -10.482 -3.856 14.396 1.00 92.50 177 PRO A O 1
ATOM 1324 N N . PRO A 1 178 ? -11.977 -3.105 15.883 1.00 95.88 178 PRO A N 1
ATOM 1325 C CA . PRO A 1 178 ? -11.219 -3.603 17.024 1.00 95.88 178 PRO A CA 1
ATOM 1326 C C . PRO A 1 178 ? -11.132 -5.138 16.994 1.00 95.88 178 PRO A C 1
ATOM 1328 O O . PRO A 1 178 ? -12.135 -5.817 16.748 1.00 95.88 178 PRO A O 1
ATOM 1331 N N . TYR A 1 179 ? -9.948 -5.685 17.269 1.00 97.00 179 TYR A N 1
ATOM 1332 C CA . TYR A 1 179 ? -9.695 -7.126 17.239 1.00 97.00 179 TYR A CA 1
ATOM 1333 C C . TYR A 1 179 ? -9.273 -7.664 18.609 1.00 97.00 179 TYR A C 1
ATOM 1335 O O . TYR A 1 179 ? -8.462 -7.056 19.307 1.00 97.00 179 TYR A O 1
ATOM 1343 N N . ASP A 1 180 ? -9.819 -8.819 18.987 1.00 96.38 180 ASP A N 1
ATOM 1344 C CA . ASP A 1 180 ? -9.495 -9.519 20.224 1.00 96.38 180 ASP A CA 1
ATOM 1345 C C . ASP A 1 180 ? -8.538 -10.682 19.936 1.00 96.38 180 ASP A C 1
ATOM 1347 O O . ASP A 1 180 ? -8.940 -11.780 19.541 1.00 96.38 180 ASP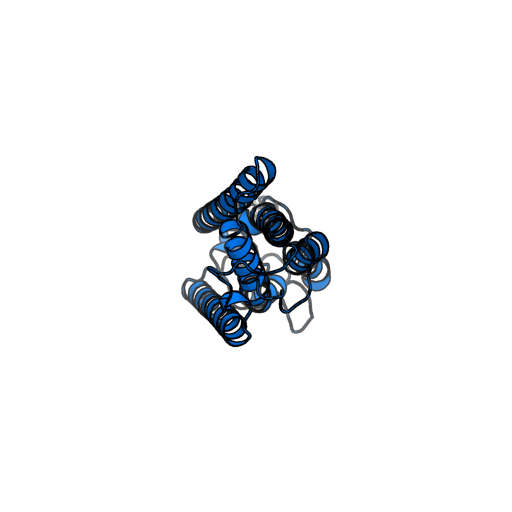 A O 1
ATOM 1351 N N . TRP A 1 181 ? -7.250 -10.432 20.167 1.00 96.25 181 TRP A N 1
ATOM 1352 C CA . TRP A 1 181 ? -6.187 -11.417 19.975 1.00 96.25 181 TRP A CA 1
ATOM 1353 C C . TRP A 1 181 ? -6.238 -12.589 20.953 1.00 96.25 181 TRP A C 1
ATOM 1355 O O . TRP A 1 181 ? -5.717 -13.651 20.628 1.00 96.25 181 TRP A O 1
ATOM 1365 N N . ARG A 1 182 ? -6.878 -12.443 22.121 1.00 95.94 182 ARG A N 1
ATOM 1366 C CA . ARG A 1 182 ? -6.982 -13.548 23.089 1.00 95.94 182 ARG A CA 1
ATOM 1367 C C . ARG A 1 182 ? -7.909 -14.644 22.581 1.00 95.94 182 ARG A C 1
ATOM 1369 O O . ARG A 1 182 ? -7.673 -15.816 22.844 1.00 95.94 182 ARG A O 1
ATOM 1376 N N . HIS A 1 183 ? -8.941 -14.255 21.840 1.00 95.50 183 HIS A N 1
ATOM 1377 C CA . HIS A 1 183 ? -9.950 -15.166 21.302 1.00 95.50 183 HIS A CA 1
ATOM 1378 C C . HIS A 1 183 ? -9.888 -15.306 19.774 1.00 95.50 183 HIS A C 1
ATOM 1380 O O . HIS A 1 183 ? -10.757 -15.960 19.197 1.00 95.50 183 HIS A O 1
ATOM 1386 N N . LEU A 1 184 ? -8.896 -14.679 19.126 1.00 95.38 184 LEU A N 1
ATOM 1387 C CA . LEU A 1 184 ? -8.688 -14.669 17.673 1.00 95.38 184 LEU A CA 1
ATOM 1388 C C . LEU A 1 184 ? -9.979 -14.361 16.896 1.00 95.38 184 LEU A C 1
ATOM 1390 O O . LEU A 1 184 ? -10.392 -15.097 15.996 1.00 95.38 184 LEU A O 1
ATOM 1394 N N . ARG A 1 185 ? -10.659 -13.282 17.296 1.00 95.00 185 ARG A N 1
ATOM 1395 C CA . ARG A 1 185 ? -11.922 -12.854 16.686 1.00 95.00 185 ARG A CA 1
ATOM 1396 C C . ARG A 1 185 ? -12.110 -11.338 16.773 1.00 95.00 185 ARG A C 1
ATOM 1398 O O . ARG A 1 185 ? -11.485 -10.692 17.614 1.00 95.00 185 ARG A O 1
ATOM 1405 N N . PRO A 1 186 ? -13.011 -10.758 15.966 1.00 94.31 186 PRO A N 1
ATOM 1406 C CA . PRO A 1 186 ? -13.417 -9.365 16.129 1.00 94.31 186 PRO A CA 1
ATOM 1407 C C . PRO A 1 186 ? -13.974 -9.098 17.527 1.00 94.31 186 PRO A C 1
ATOM 1409 O O . PRO A 1 186 ? -14.676 -9.943 18.091 1.00 94.31 186 PRO A O 1
ATOM 1412 N N . ALA A 1 187 ? -13.714 -7.907 18.063 1.00 93.62 187 ALA A N 1
ATOM 1413 C CA . ALA A 1 187 ? -14.346 -7.485 19.305 1.00 93.62 187 ALA A CA 1
ATOM 1414 C C . ALA A 1 187 ? -15.872 -7.378 19.109 1.00 93.62 187 ALA A C 1
ATOM 1416 O O . ALA A 1 187 ? -16.317 -6.850 18.079 1.00 93.62 187 ALA A O 1
ATOM 1417 N N . PRO A 1 188 ? -16.684 -7.843 20.074 1.00 90.25 188 PRO A N 1
ATOM 1418 C CA . PRO A 1 188 ? -18.135 -7.795 19.959 1.00 90.25 188 PRO A CA 1
ATOM 1419 C C . PRO A 1 188 ? -18.639 -6.350 19.892 1.00 90.25 188 PRO A C 1
ATOM 1421 O O . PRO A 1 188 ? -18.056 -5.439 20.480 1.00 90.25 188 PRO A O 1
ATOM 1424 N N . ARG A 1 189 ? -19.735 -6.157 19.157 1.00 88.25 189 ARG A N 1
ATOM 1425 C CA . ARG A 1 189 ? -20.491 -4.901 19.115 1.00 88.25 189 ARG A CA 1
ATOM 1426 C C . ARG A 1 189 ? -21.504 -4.841 20.273 1.00 88.25 189 ARG A C 1
ATOM 1428 O O . ARG A 1 189 ? -21.885 -5.902 20.767 1.00 88.25 189 ARG A O 1
ATOM 1435 N N . PRO A 1 190 ? -21.987 -3.644 20.655 1.00 89.75 190 PRO A N 1
ATOM 1436 C CA . PRO A 1 190 ? -21.602 -2.326 20.138 1.00 89.75 190 PRO A CA 1
ATOM 1437 C C . PRO A 1 190 ? -20.203 -1.907 20.607 1.00 89.75 190 PRO A C 1
ATOM 1439 O O . PRO A 1 190 ? -19.769 -2.258 21.702 1.00 89.75 190 PRO A O 1
ATOM 1442 N N . TRP A 1 191 ? -19.484 -1.156 19.770 1.00 90.62 191 TRP A N 1
ATOM 1443 C CA . TRP A 1 191 ? -18.185 -0.603 20.152 1.00 90.62 191 TRP A CA 1
ATOM 1444 C C . TRP A 1 191 ? -18.359 0.773 20.802 1.00 90.62 191 TRP A C 1
ATOM 1446 O O . TRP A 1 191 ? -19.153 1.578 20.312 1.00 90.62 191 TRP A O 1
ATOM 1456 N N . PRO A 1 192 ? -17.600 1.088 21.864 1.00 90.31 192 PRO A N 1
ATOM 1457 C CA . PRO A 1 192 ? -17.621 2.424 22.439 1.00 90.31 192 PRO A CA 1
ATOM 1458 C C . PRO A 1 192 ? -17.044 3.455 21.447 1.00 90.31 192 PRO A C 1
ATOM 1460 O O . PRO A 1 192 ? -16.100 3.131 20.719 1.00 90.31 192 PRO A O 1
ATOM 1463 N N . PRO A 1 193 ? -17.524 4.715 21.446 1.00 92.75 193 PRO A N 1
ATOM 1464 C CA . PRO A 1 193 ? -17.039 5.803 20.579 1.00 92.75 193 PRO A CA 1
ATOM 1465 C C . PRO A 1 193 ? -15.647 6.350 20.984 1.00 92.75 193 PRO A C 1
ATOM 1467 O O . PRO A 1 193 ? -15.391 7.557 20.979 1.00 92.75 193 PRO A O 1
ATOM 1470 N N . ALA A 1 194 ? -14.724 5.459 21.349 1.00 94.12 194 ALA A N 1
ATOM 1471 C CA . ALA A 1 194 ? -13.435 5.766 21.970 1.00 94.12 194 ALA A CA 1
ATOM 1472 C C . ALA A 1 194 ? -12.363 6.300 20.997 1.00 94.12 194 ALA A C 1
ATOM 1474 O O . ALA A 1 194 ? -11.296 6.723 21.432 1.00 94.12 194 ALA A O 1
ATOM 1475 N N . SER A 1 195 ? -12.627 6.296 19.690 1.00 95.69 195 SER A N 1
ATOM 1476 C CA . SER A 1 195 ? -11.730 6.825 18.656 1.00 95.69 195 SER A CA 1
ATOM 1477 C C . SER A 1 195 ? -12.518 7.551 17.567 1.00 95.69 195 SER A C 1
ATOM 1479 O O . SER A 1 195 ? -13.735 7.381 17.444 1.00 95.69 195 SER A O 1
ATOM 1481 N N . THR A 1 196 ? -11.832 8.361 16.758 1.00 94.75 196 THR A N 1
ATOM 1482 C CA . THR A 1 196 ? -12.446 9.085 15.628 1.00 94.75 196 THR A CA 1
ATOM 1483 C C . THR A 1 196 ? -13.143 8.138 14.652 1.00 94.75 196 THR A C 1
ATOM 1485 O O . THR A 1 196 ? -14.275 8.385 14.231 1.00 94.75 196 THR A O 1
ATOM 1488 N N . THR A 1 197 ? -12.500 7.018 14.332 1.00 93.44 197 THR A N 1
ATOM 1489 C CA . THR A 1 197 ? -13.034 6.032 13.385 1.00 93.44 197 THR A CA 1
ATOM 1490 C C . THR A 1 197 ? -14.219 5.248 13.954 1.00 93.44 197 THR A C 1
ATOM 1492 O O . THR A 1 197 ? -15.164 4.965 13.218 1.00 93.44 197 THR A O 1
ATOM 1495 N N . LEU A 1 198 ? -14.241 4.968 15.265 1.00 93.56 198 LEU A N 1
ATOM 1496 C CA . LEU A 1 198 ? -15.390 4.332 15.924 1.00 93.56 198 LEU A CA 1
ATOM 1497 C C . LEU A 1 198 ? -16.595 5.270 16.037 1.00 93.56 198 LEU A C 1
ATOM 1499 O O . LEU A 1 198 ? -17.712 4.833 15.777 1.00 93.56 198 LEU A O 1
ATOM 1503 N N . ARG A 1 199 ? -16.384 6.557 16.352 1.00 92.00 199 ARG A N 1
ATOM 1504 C CA . ARG A 1 199 ? -17.462 7.566 16.350 1.00 92.00 199 ARG A CA 1
ATOM 1505 C C . ARG A 1 199 ? -18.169 7.624 15.002 1.00 92.00 199 ARG A C 1
ATOM 1507 O O . ARG A 1 199 ? -19.385 7.478 14.936 1.00 92.00 199 ARG A O 1
ATOM 1514 N N . THR A 1 200 ? -17.380 7.714 13.936 1.00 86.38 200 THR A N 1
ATOM 1515 C CA . THR A 1 200 ? -17.903 7.773 12.567 1.00 86.38 200 THR A CA 1
ATOM 1516 C C . THR A 1 200 ? -18.675 6.502 12.197 1.00 86.38 200 THR A C 1
ATOM 1518 O O . THR A 1 200 ? -19.718 6.562 11.554 1.00 86.38 200 THR A O 1
ATOM 1521 N N . ALA A 1 201 ? -18.208 5.328 12.634 1.00 84.50 201 ALA A N 1
ATOM 1522 C CA . ALA A 1 201 ? -18.907 4.068 12.386 1.00 84.50 201 ALA A CA 1
ATOM 1523 C C . ALA A 1 201 ? -20.267 3.980 13.106 1.00 84.50 201 ALA A C 1
ATOM 1525 O O . ALA A 1 201 ? -21.216 3.435 12.542 1.00 84.50 201 ALA A O 1
ATOM 1526 N N . CYS A 1 202 ? -20.369 4.520 14.325 1.00 76.31 202 CYS A N 1
ATOM 1527 C CA . CYS A 1 202 ? -21.618 4.560 15.087 1.00 76.31 202 CYS A CA 1
ATOM 1528 C C . CYS A 1 202 ? -22.650 5.522 14.473 1.00 76.31 202 CYS A C 1
ATOM 1530 O O . CYS A 1 202 ? -23.837 5.209 14.463 1.00 76.31 202 CYS A O 1
ATOM 1532 N N . GLU A 1 203 ? -22.218 6.653 13.909 1.00 64.94 203 GLU A N 1
ATOM 1533 C CA . GLU A 1 203 ? -23.106 7.617 13.234 1.00 64.94 203 GLU A CA 1
ATOM 1534 C C . GLU A 1 203 ? -23.776 7.036 11.975 1.00 64.94 203 GLU A C 1
ATOM 1536 O O . GLU A 1 203 ? -24.904 7.397 11.640 1.00 64.94 203 GLU A O 1
ATOM 1541 N N . VAL A 1 204 ? -23.113 6.090 11.304 1.00 60.19 204 VAL A N 1
ATOM 1542 C CA . VAL A 1 204 ? -23.586 5.460 10.060 1.00 60.19 204 VAL A CA 1
ATOM 1543 C C . VAL A 1 204 ? -24.504 4.246 10.310 1.00 60.19 204 VAL A C 1
ATOM 1545 O O . VAL A 1 204 ? -25.148 3.770 9.375 1.00 60.19 204 VAL A O 1
ATOM 1548 N N . SER A 1 205 ? -24.625 3.753 11.551 1.00 55.06 205 SER A N 1
ATOM 1549 C CA . SER A 1 205 ? -25.468 2.598 11.920 1.00 55.06 205 SER A CA 1
ATOM 1550 C C . SER A 1 205 ? -26.720 3.047 12.705 1.00 55.06 205 SER A C 1
ATOM 1552 O O . SER A 1 205 ? -26.760 2.930 13.930 1.00 55.06 205 SER A O 1
ATOM 1554 N N . PRO A 1 206 ? -27.782 3.569 12.050 1.00 49.62 206 PRO A N 1
ATOM 1555 C CA . PRO A 1 206 ? -28.991 4.034 12.743 1.00 49.62 206 PRO A CA 1
ATOM 1556 C C . PRO A 1 206 ? -29.777 2.912 13.444 1.00 49.62 206 PRO A C 1
ATOM 1558 O O . PRO A 1 206 ? -30.661 3.201 14.246 1.00 49.62 206 PRO A O 1
ATOM 1561 N N . THR A 1 207 ? -29.458 1.643 13.179 1.00 55.31 207 THR A N 1
ATOM 1562 C CA . THR A 1 207 ? -30.078 0.472 13.819 1.00 55.31 207 THR A CA 1
ATOM 1563 C C . THR A 1 207 ? -29.522 0.139 15.205 1.00 55.31 207 THR A C 1
ATOM 1565 O O . THR A 1 207 ? -30.117 -0.689 15.884 1.00 55.31 207 THR A O 1
ATOM 1568 N N . ASP A 1 208 ? -28.424 0.774 15.634 1.00 47.91 208 ASP A N 1
ATOM 1569 C CA . ASP A 1 208 ? -27.782 0.522 16.937 1.00 47.91 208 ASP A CA 1
ATOM 1570 C C . ASP A 1 208 ? -28.099 1.598 17.996 1.00 47.91 208 ASP A C 1
ATOM 1572 O O . ASP A 1 208 ? -27.517 1.586 19.083 1.00 47.91 208 ASP A O 1
ATOM 1576 N N . ARG A 1 209 ? -29.025 2.535 17.725 1.00 48.53 209 ARG A N 1
ATOM 1577 C CA . ARG A 1 209 ? -29.534 3.406 18.796 1.00 48.53 209 ARG A CA 1
ATOM 1578 C C . ARG A 1 209 ? -30.342 2.545 19.773 1.00 48.53 209 ARG A C 1
ATOM 1580 O O . ARG A 1 209 ? -31.229 1.818 19.313 1.00 48.53 209 ARG A O 1
ATOM 1587 N N . PRO A 1 210 ? -30.095 2.629 21.094 1.00 44.50 210 PRO A N 1
ATOM 1588 C CA . PRO A 1 210 ? -31.062 2.138 22.062 1.00 44.50 210 PRO A CA 1
ATOM 1589 C C . PRO A 1 210 ? -32.407 2.754 21.686 1.00 44.50 210 PRO A C 1
ATOM 1591 O O . PRO A 1 210 ? -32.491 3.964 21.472 1.00 44.50 210 PRO A O 1
ATOM 1594 N N . ARG A 1 211 ? -33.446 1.931 21.524 1.00 52.59 211 ARG A N 1
ATOM 1595 C CA . ARG A 1 211 ? -34.801 2.473 21.531 1.00 52.59 211 ARG A CA 1
ATOM 1596 C C . ARG A 1 211 ? -34.954 3.106 22.901 1.00 52.59 211 ARG A C 1
ATOM 1598 O O . ARG A 1 211 ? -34.951 2.375 23.890 1.00 52.59 211 ARG A O 1
ATOM 1605 N N . ASP A 1 212 ? -35.005 4.430 22.946 1.00 47.88 212 ASP A N 1
ATOM 1606 C CA . ASP A 1 212 ? -35.399 5.144 24.147 1.00 47.88 212 ASP A CA 1
ATOM 1607 C C . ASP A 1 212 ? -36.736 4.538 24.583 1.00 47.88 212 ASP A C 1
ATOM 1609 O O . ASP A 1 212 ? -37.723 4.567 23.843 1.00 47.88 212 ASP A O 1
ATOM 1613 N N . ALA A 1 213 ? -36.711 3.853 25.725 1.00 45.44 213 ALA A N 1
ATOM 1614 C CA . ALA A 1 213 ? -37.895 3.298 26.346 1.00 45.44 213 ALA A CA 1
ATOM 1615 C C . ALA A 1 213 ? -38.706 4.482 26.880 1.00 45.44 213 ALA A C 1
ATOM 1617 O O . ALA A 1 213 ? -38.404 5.009 27.951 1.00 45.44 213 ALA A O 1
ATOM 1618 N N . GLY A 1 214 ? -39.651 4.944 26.062 1.00 43.97 214 GLY A N 1
ATOM 1619 C CA . GLY A 1 214 ? -40.775 5.767 26.499 1.00 43.97 214 GLY A CA 1
ATOM 1620 C C . GLY A 1 214 ? -41.840 4.927 27.184 1.00 43.97 214 GLY A C 1
ATOM 1621 O O . GLY A 1 214 ? -41.926 3.715 26.872 1.00 43.97 214 GLY A O 1
#